Protein AF-A0A506U5S2-F1 (afdb_monomer)

Sequence (334 aa):
MAMRLTEITAGQALLNGEDVTGLSPVAMRPHRRAMQTIFQDSYSALDLMMTLADIIAEPLRIHRIGTRSTQREETLSWFECVGLTRDYANRDPHELSGDQRQRVAVARALILKPKVLVADEPTSAFEVSLKAQIVNLLQDLQAEMGRSIVFISHDLSVVRGRTDWIIMNVIELFSVVPPLLAALLLGTITRGGFTTIVFIAALLGWVQVCLLVRTQVKALREKEFVTAAHALGASSWYILWRHLIPNAISSVIVGFVLAILLAMMLEASLSFLGIGIPPPVPSWGQMINVGMDFMFFYWFMAAFPTATLALAILATTLFGDGLRDALDPTLKGR

Foldseek 3Di:
DQLCPDQDPDDFHADVRHTPNPDDPVRSLVVCLQEFEQDQQLPVVADQVDQLLCLLLVNCVVNVPDDPVVSSVLSQVLCVLLPHHSVSRGPGLVVDDRLSSSSSSVSSRPSSVHQEYEYAANDPPDDLVSLLSVLVSVVVVCVVSVHDYDYDHPDCVNVDDPVVVVVVVVLVVLVVDDLLVQLLVQLVVVQAADVSLVVSLCSNLVSQLVVQLVVQLVVQCPDPVVVVCVVVVHDPVCCCVVGRCLSSVLSSLLSVLVSVLVSLVSQLCCLLVVSYHDPPDDRLNVQLNVLVVCCVPCVVSNVVSVVVNVVVSVVSNVVSVVSSLVSPPVNPPD

Radius of gyration: 30.15 Å; Cα contacts (8 Å, |Δi|>4): 360; chains: 1; bounding box: 77×34×80 Å

Solvent-accessible surface area (backbone atoms only — not comparable to full-atom values): 18671 Å² total; per-residue (Å²): 119,93,80,60,87,56,87,79,91,77,87,84,47,66,60,97,84,41,76,57,73,82,56,50,81,74,71,39,48,68,55,50,50,36,39,32,61,40,60,57,54,45,70,83,73,46,66,74,90,38,34,46,41,53,56,35,31,41,60,38,61,78,70,67,50,76,49,76,68,55,37,50,54,53,38,45,52,37,31,51,73,58,74,37,65,64,81,51,38,81,36,46,62,83,81,44,55,76,67,55,39,38,38,48,44,50,36,32,37,46,69,69,64,33,51,33,40,39,34,43,38,72,44,82,92,52,60,76,72,58,41,42,53,55,50,49,52,53,49,55,52,31,68,75,67,74,50,54,73,47,80,46,59,96,65,72,78,67,73,64,46,74,65,56,54,52,54,47,54,54,48,52,59,60,64,71,52,57,60,69,62,54,43,51,56,52,24,60,76,65,73,28,34,66,71,52,52,52,48,46,37,51,74,60,41,49,52,61,45,52,54,49,49,50,53,46,50,54,61,53,58,73,33,67,71,48,54,51,42,47,76,73,67,54,51,71,67,55,46,38,66,71,52,44,47,70,69,35,44,37,60,47,50,38,45,51,41,54,40,50,48,53,37,54,52,49,48,31,52,33,16,40,71,73,39,23,57,59,81,89,60,90,45,56,15,38,43,28,44,63,12,57,82,37,38,93,84,44,41,61,50,23,47,50,39,51,51,52,50,52,49,51,48,51,52,48,50,53,50,29,53,53,53,27,58,76,58,37,77,83,58,78,79,116

Secondary structure (DSSP, 8-state):
-TT-SS--SSS--EETTEE-TT--TTTTHHHHHHEEEE-S-TTTTS-TTS-HHHHHHHHHHHTT-S-HHHHHHHHHHHHHHTT--GGGGG--GGGS-HHHHHHHHHHHHHTT--SEEEEESTTTTS-HHHHHHHHHHHHHHHHHHT-EEEEE-S-TTTT--HHHHHHHHHHHHHHHS-HHHHHHHHHHHHT--HHHHHHHHHHHHHHHHHHHHHHHHHHHHTSHHHHHHHHTT--HHHHIIIIIHHHHHHHHHHHHHHHHHHHHHHHHHHHHTTSSSPTTS--HHHHHHHHHHTTTT-THHHHHHHHHHHHHHHHHHHHHHHHHHHH-TTTTT-

Nearest PDB structures (foldseek):
  8wdb-assembly1_D  TM=8.833E-01  e=5.214E-09  Mycobacterium tuberculosis H37Rv
  8wda-assembly1_D  TM=9.112E-01  e=8.961E-09  Mycobacterium tuberculosis H37Rv
  7z19-assembly1_I  TM=9.277E-01  e=1.122E-07  Escherichia coli
  7z17-assembly1_J  TM=9.261E-01  e=1.072E-07  Escherichia coli
  7z16-assembly1_J  TM=8.684E-01  e=1.471E-07  Escherichia coli

InterPro domains:
  IPR000515 ABC transporter type 1, transmembrane domain MetI-like [PF00528] (160-332)
  IPR000515 ABC transporter type 1, transmembrane domain MetI-like [PS50928] (126-320)
  IPR000515 ABC transporter type 1, transmembrane domain MetI-like [cd06261] (156-313)
  IPR003439 ABC transporter-like, ATP-binding domain [PF00005] (4-124)
  IPR003439 ABC transporter-like, ATP-binding domain [PS50893] (3-211)
  IPR027417 P-loop containing nucleoside triphosphate hydrolase [G3DSA:3.40.50.300] (1-172)
  IPR027417 P-loop containing nucleoside triphosphate hydrolase [SSF52540] (2-167)
  IPR035906 MetI-like superfamily [SSF161098] (159-314)
  IPR050319 ABC Transporter ATP-Binding [PTHR43776] (3-167)

Mean predicted aligned error: 15.82 Å

Organism: NCBI:txid2590451

Structure (mmCIF, N/CA/C/O backbone):
data_AF-A0A506U5S2-F1
#
_entry.id   AF-A0A506U5S2-F1
#
loop_
_atom_site.group_PDB
_atom_site.id
_atom_site.type_symbol
_atom_site.label_atom_id
_atom_site.label_alt_id
_atom_site.label_comp_id
_atom_site.label_asym_id
_atom_site.label_entity_id
_atom_site.label_seq_id
_atom_site.pdbx_PDB_ins_code
_atom_site.Cartn_x
_atom_site.Cartn_y
_atom_site.Cartn_z
_atom_site.occupancy
_ato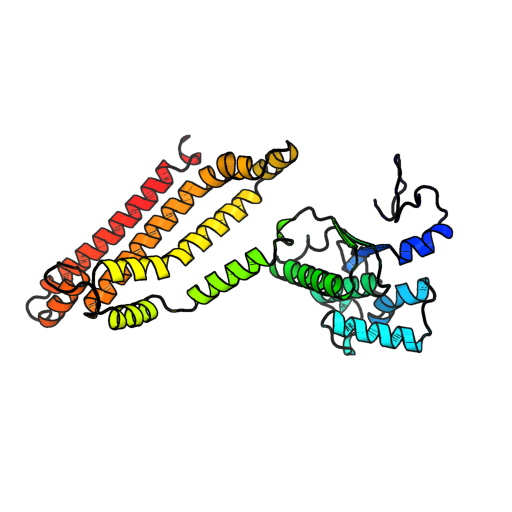m_site.B_iso_or_equiv
_atom_site.auth_seq_id
_atom_site.auth_comp_id
_atom_site.auth_asym_id
_atom_site.auth_atom_id
_atom_site.pdbx_PDB_model_num
ATOM 1 N N . MET A 1 1 ? -26.225 0.541 17.513 1.00 45.91 1 MET A N 1
ATOM 2 C CA . MET A 1 1 ? -27.374 -0.390 17.367 1.00 45.91 1 MET A CA 1
ATOM 3 C C . MET A 1 1 ? -27.216 -1.693 18.171 1.00 45.91 1 MET A C 1
ATOM 5 O O . MET A 1 1 ? -28.138 -2.036 18.894 1.00 45.91 1 MET A O 1
ATOM 9 N N . ALA A 1 2 ? -26.061 -2.382 18.153 1.00 47.91 2 ALA A N 1
ATOM 10 C CA . ALA A 1 2 ? -25.879 -3.666 18.864 1.00 47.91 2 ALA A CA 1
ATOM 11 C C . ALA A 1 2 ? -25.831 -3.593 20.415 1.00 47.91 2 ALA A C 1
ATOM 13 O O . ALA A 1 2 ? -26.237 -4.538 21.080 1.00 47.91 2 ALA A O 1
ATOM 14 N N . MET A 1 3 ? -25.388 -2.476 21.014 1.00 52.88 3 MET A N 1
ATOM 15 C CA . MET A 1 3 ? -25.253 -2.342 22.482 1.00 52.88 3 MET A CA 1
ATOM 16 C C . MET A 1 3 ? -26.440 -1.662 23.200 1.00 52.88 3 MET A C 1
ATOM 18 O O . MET A 1 3 ? -26.320 -1.308 24.373 1.00 52.88 3 MET A O 1
ATOM 22 N N . ARG A 1 4 ? -27.575 -1.434 22.513 1.00 56.31 4 ARG A N 1
ATOM 23 C CA . ARG A 1 4 ? -28.735 -0.663 23.031 1.00 56.31 4 ARG A CA 1
ATOM 24 C C . ARG A 1 4 ? -28.355 0.695 23.647 1.00 56.31 4 ARG A C 1
ATOM 26 O O . ARG A 1 4 ? -28.790 1.052 24.739 1.00 56.31 4 ARG A O 1
ATOM 33 N N . LEU A 1 5 ? -27.525 1.449 22.925 1.00 55.69 5 LEU A N 1
ATOM 34 C CA . LEU A 1 5 ? -27.266 2.873 23.192 1.00 55.69 5 LEU A CA 1
ATOM 35 C C . LEU A 1 5 ? -28.399 3.776 22.663 1.00 55.69 5 LEU A C 1
ATOM 37 O O . LEU A 1 5 ? -28.489 4.935 23.045 1.00 55.69 5 LEU A O 1
ATOM 41 N N . THR A 1 6 ? -29.278 3.223 21.823 1.00 50.84 6 THR A N 1
ATOM 42 C CA . THR A 1 6 ? -30.522 3.819 21.323 1.00 50.84 6 THR A CA 1
ATOM 43 C C . THR A 1 6 ? -31.660 2.807 21.480 1.00 50.84 6 THR A C 1
ATOM 45 O O . THR A 1 6 ? -31.411 1.594 21.495 1.00 50.84 6 THR A O 1
ATOM 48 N N . GLU A 1 7 ? -32.900 3.280 21.633 1.00 54.09 7 GLU A N 1
ATOM 49 C CA . GLU A 1 7 ? -34.070 2.396 21.696 1.00 54.09 7 GLU A CA 1
ATOM 50 C C . GLU A 1 7 ? -34.309 1.709 20.345 1.00 54.09 7 GLU A C 1
ATOM 52 O O . GLU A 1 7 ? -34.159 2.308 19.280 1.00 54.09 7 GLU A O 1
ATOM 57 N N . ILE A 1 8 ? -34.637 0.417 20.394 1.00 58.06 8 ILE A N 1
ATOM 58 C CA . ILE A 1 8 ? -34.888 -0.401 19.207 1.00 58.06 8 ILE A CA 1
ATOM 59 C C . ILE A 1 8 ? -36.356 -0.213 18.821 1.00 58.06 8 ILE A C 1
ATOM 61 O O . ILE A 1 8 ? -37.238 -0.556 19.601 1.00 58.06 8 ILE A O 1
ATOM 65 N N . THR A 1 9 ? -36.622 0.314 17.624 1.00 60.22 9 THR A N 1
ATOM 66 C CA . THR A 1 9 ? -37.993 0.558 17.138 1.00 60.22 9 THR A CA 1
ATOM 67 C C . THR A 1 9 ? -38.720 -0.735 16.739 1.00 60.22 9 THR A C 1
ATOM 69 O O . THR A 1 9 ? -39.928 -0.835 16.923 1.00 60.22 9 THR A O 1
ATOM 72 N N . ALA A 1 10 ? -38.001 -1.735 16.212 1.00 64.00 10 ALA A N 1
ATOM 73 C CA . ALA A 1 10 ? -38.505 -3.078 15.903 1.00 64.00 10 ALA A CA 1
ATOM 74 C C . ALA A 1 10 ? -37.341 -4.082 15.750 1.00 64.00 10 ALA A C 1
ATOM 76 O O . ALA A 1 10 ? -36.234 -3.688 15.382 1.00 64.00 10 ALA A O 1
ATOM 77 N N . GLY A 1 11 ? -37.596 -5.375 15.990 1.00 72.69 11 GLY A N 1
ATOM 78 C CA . GLY A 1 11 ? -36.627 -6.470 15.812 1.00 72.69 11 GLY A CA 1
ATOM 79 C C . GLY A 1 11 ? -36.138 -7.107 17.119 1.00 72.69 11 GLY A C 1
ATOM 80 O O . GLY A 1 11 ? -36.541 -6.701 18.205 1.00 72.69 11 GLY A O 1
ATOM 81 N N . GLN A 1 12 ? -35.270 -8.119 17.000 1.00 75.12 12 GLN A N 1
ATOM 82 C CA . GLN A 1 12 ? -34.679 -8.852 18.125 1.00 75.12 12 GLN A CA 1
ATOM 83 C C . GLN A 1 12 ? -33.147 -8.746 18.097 1.00 75.12 12 GLN A C 1
ATOM 85 O O . GLN A 1 12 ? -32.531 -8.844 17.037 1.00 75.12 12 GLN A O 1
ATOM 90 N N . ALA A 1 13 ? -32.527 -8.556 19.261 1.00 70.69 13 ALA A N 1
ATOM 91 C CA . ALA A 1 13 ? -31.081 -8.517 19.444 1.00 70.69 13 ALA A CA 1
ATOM 92 C C . ALA A 1 13 ? -30.683 -9.665 20.375 1.00 70.69 13 ALA A C 1
ATOM 94 O O . ALA A 1 13 ? -31.042 -9.661 21.550 1.00 70.69 13 ALA A O 1
ATOM 95 N N . LEU A 1 14 ? -29.955 -10.642 19.836 1.00 75.94 14 LEU A N 1
ATOM 96 C CA . LEU A 1 14 ? -29.518 -11.836 20.557 1.00 75.94 14 LEU A CA 1
ATOM 97 C C . LEU A 1 14 ? -28.012 -11.749 20.823 1.00 75.94 14 LEU A C 1
ATOM 99 O O . LEU A 1 14 ? -27.225 -11.641 19.882 1.00 75.94 14 LEU A O 1
ATOM 103 N N . LEU A 1 15 ? -27.594 -11.837 22.085 1.00 71.12 15 LEU A N 1
ATOM 104 C CA . LEU A 1 15 ? -26.185 -11.949 22.469 1.00 71.12 15 LEU A CA 1
ATOM 105 C C . LEU A 1 15 ? -25.936 -13.342 23.050 1.00 71.12 15 LEU A C 1
ATOM 107 O O . LEU A 1 15 ? -26.493 -13.687 24.085 1.00 71.12 15 LEU A O 1
ATOM 111 N N . ASN A 1 16 ? -25.094 -14.149 22.396 1.00 70.25 16 ASN A N 1
ATOM 112 C CA . ASN A 1 16 ? -24.885 -15.566 22.7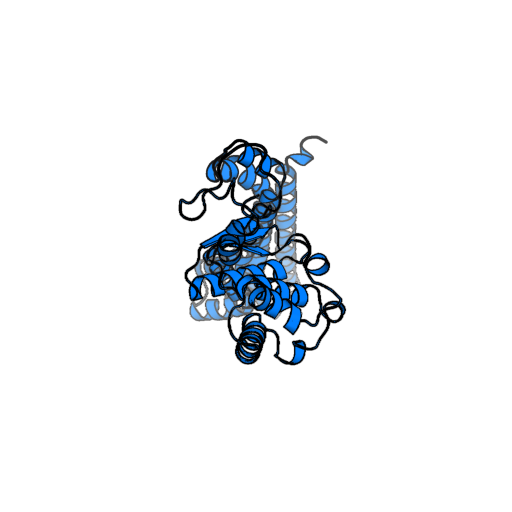45 1.00 70.25 16 ASN A CA 1
ATOM 113 C C . ASN A 1 16 ? -26.198 -16.376 22.845 1.00 70.25 16 ASN A C 1
ATOM 115 O O . ASN A 1 16 ? -26.296 -17.293 23.654 1.00 70.25 16 ASN A O 1
ATOM 119 N N . GLY A 1 17 ? -27.204 -16.026 22.035 1.00 72.44 17 GLY A N 1
ATOM 120 C CA . GLY A 1 17 ? -28.520 -16.675 22.038 1.00 72.44 17 GLY A CA 1
ATOM 121 C C . GLY A 1 17 ? -29.521 -16.119 23.058 1.00 72.44 17 GLY A C 1
ATOM 122 O O . GLY A 1 17 ? -30.656 -16.580 23.074 1.00 72.44 17 GLY A O 1
ATOM 123 N N . GLU A 1 18 ? -29.143 -15.126 23.868 1.00 79.19 18 GLU A N 1
ATOM 124 C CA . GLU A 1 18 ? -30.024 -14.498 24.858 1.00 79.19 18 GLU A CA 1
ATOM 125 C C . GLU A 1 18 ? -30.568 -13.157 24.344 1.00 79.19 18 GLU A C 1
ATOM 127 O O . GLU A 1 18 ? -29.810 -12.328 23.832 1.00 79.19 18 GLU A O 1
ATOM 132 N N . ASP A 1 19 ? -31.881 -12.944 24.455 1.00 81.69 19 ASP A N 1
ATOM 133 C CA . ASP A 1 19 ? -32.541 -11.727 23.978 1.00 81.69 19 ASP A CA 1
ATOM 134 C C . ASP A 1 19 ? -32.292 -10.550 24.922 1.00 81.69 19 ASP A C 1
ATOM 136 O O . ASP A 1 19 ? -32.711 -10.543 26.081 1.00 81.69 19 ASP A O 1
ATOM 140 N N . VAL A 1 20 ? -31.620 -9.522 24.405 1.00 79.06 20 VAL A N 1
ATOM 141 C CA . VAL A 1 20 ? -31.265 -8.323 25.166 1.00 79.06 20 VAL A CA 1
ATOM 142 C C . VAL A 1 20 ? -32.197 -7.132 24.898 1.00 79.06 20 VAL A C 1
ATOM 144 O O . VAL A 1 20 ? -31.996 -6.058 25.480 1.00 79.06 20 VAL A O 1
ATOM 147 N N . THR A 1 21 ? -33.224 -7.278 24.048 1.00 75.69 21 THR A N 1
ATOM 148 C CA . THR A 1 21 ? -34.115 -6.177 23.618 1.00 75.69 21 THR A CA 1
ATOM 149 C C . THR A 1 21 ? -34.921 -5.545 24.744 1.00 75.69 21 THR A C 1
ATOM 151 O O . THR A 1 21 ? -35.055 -4.324 24.774 1.00 75.69 21 THR A O 1
ATOM 154 N N . GLY A 1 22 ? -35.415 -6.348 25.688 1.00 73.69 22 GLY A N 1
ATOM 155 C CA . GLY A 1 22 ? -36.282 -5.903 26.785 1.00 73.69 22 GLY A CA 1
ATOM 156 C C . GLY A 1 22 ? -35.586 -5.741 28.138 1.00 73.69 22 GLY A C 1
ATOM 157 O O . GLY A 1 22 ? -36.236 -5.394 29.121 1.00 73.69 22 GLY A O 1
ATOM 158 N N . LEU A 1 23 ? -34.275 -5.998 28.228 1.00 78.81 23 LEU A N 1
ATOM 159 C CA . LEU A 1 23 ? -33.575 -5.993 29.516 1.00 78.81 23 LEU A CA 1
ATOM 160 C C . LEU A 1 23 ? -33.579 -4.608 30.176 1.00 78.81 23 LEU A C 1
ATOM 162 O O . LEU A 1 23 ? -33.367 -3.587 29.512 1.00 78.81 23 LEU A O 1
ATOM 166 N N . SER A 1 24 ? -33.758 -4.599 31.500 1.00 74.31 24 SER A N 1
ATOM 167 C CA . SER A 1 24 ? -33.617 -3.400 32.329 1.00 74.31 24 SER A CA 1
ATOM 168 C C . SER A 1 24 ? -32.155 -2.922 32.370 1.00 74.31 24 SER A C 1
ATOM 170 O O . SER A 1 24 ? -31.235 -3.721 32.161 1.00 74.31 24 SER A O 1
ATOM 172 N N . PRO A 1 25 ? -31.881 -1.645 32.702 1.00 70.69 25 PRO A N 1
ATOM 173 C CA . PRO A 1 25 ? -30.511 -1.127 32.7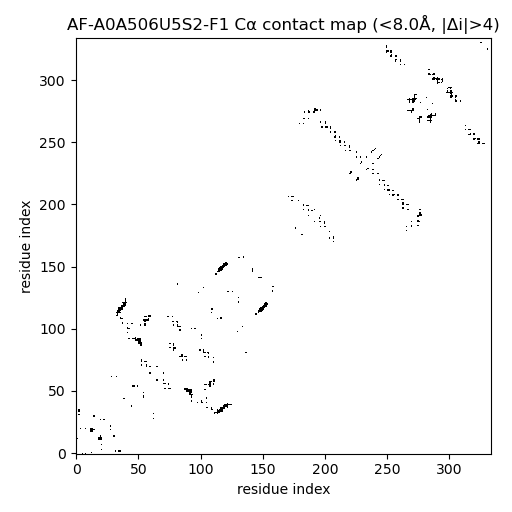89 1.00 70.69 25 PRO A CA 1
ATOM 174 C C . PRO A 1 25 ? -29.599 -1.920 33.737 1.00 70.69 25 PRO A C 1
ATOM 176 O O . PRO A 1 25 ? -28.397 -2.027 33.495 1.00 70.69 25 PRO A O 1
ATOM 179 N N . VAL A 1 26 ? -30.164 -2.499 34.804 1.00 73.25 26 VAL A N 1
ATOM 180 C CA . VAL A 1 26 ? -29.429 -3.341 35.759 1.00 73.25 26 VAL A CA 1
ATOM 181 C C . VAL A 1 26 ? -29.109 -4.700 35.144 1.00 73.25 26 VAL A C 1
ATOM 183 O O . VAL A 1 26 ? -27.955 -5.124 35.199 1.00 73.25 26 VAL A O 1
ATOM 186 N N . ALA A 1 27 ? -30.094 -5.343 34.511 1.00 75.44 27 ALA A N 1
ATOM 187 C CA . ALA A 1 27 ? -29.915 -6.633 33.845 1.00 75.44 27 ALA A CA 1
ATOM 188 C C . ALA A 1 27 ? -28.968 -6.543 32.637 1.00 75.44 27 ALA A C 1
ATOM 190 O O . ALA A 1 27 ? -28.291 -7.505 32.308 1.00 75.44 27 ALA A O 1
ATOM 191 N N . MET A 1 28 ? -28.837 -5.363 32.026 1.00 79.44 28 MET A N 1
ATOM 192 C CA . MET A 1 28 ? -27.928 -5.110 30.908 1.00 79.44 28 MET A CA 1
ATOM 193 C C . MET A 1 28 ? -26.445 -5.001 31.327 1.00 79.44 28 MET A C 1
ATOM 195 O O . MET A 1 28 ? -25.552 -5.131 30.489 1.00 79.44 28 MET A O 1
ATOM 199 N N . ARG A 1 29 ? -26.133 -4.771 32.614 1.00 76.44 29 ARG A N 1
ATOM 200 C CA . ARG A 1 29 ? -24.746 -4.549 33.081 1.00 76.44 29 ARG A CA 1
ATOM 201 C C . ARG A 1 29 ? -23.780 -5.703 32.758 1.00 76.44 29 ARG A C 1
ATOM 203 O O . ARG A 1 29 ? -22.694 -5.405 32.261 1.00 76.44 29 ARG A O 1
ATOM 210 N N . PRO A 1 30 ? -24.109 -6.988 32.989 1.00 80.00 30 PRO A N 1
ATOM 211 C CA . PRO A 1 30 ? -23.235 -8.101 32.609 1.00 80.00 30 PRO A CA 1
ATOM 212 C C . PRO A 1 30 ? -23.002 -8.183 31.095 1.00 80.00 30 PRO A C 1
ATOM 214 O O . PRO A 1 30 ? -21.880 -8.438 30.661 1.00 80.00 30 PRO A O 1
ATOM 217 N N . HIS A 1 31 ? -24.024 -7.889 30.286 1.00 81.88 31 HIS A N 1
ATOM 218 C CA . HIS A 1 31 ? -23.906 -7.878 28.825 1.00 81.88 31 HIS A CA 1
ATOM 219 C C . HIS A 1 31 ? -23.040 -6.715 28.332 1.00 81.88 31 HIS A C 1
ATOM 221 O O . HIS A 1 31 ? -22.204 -6.915 27.458 1.00 81.88 31 HIS A O 1
ATOM 227 N N . ARG A 1 32 ? -23.144 -5.532 28.952 1.00 80.81 32 ARG A N 1
ATOM 228 C CA . ARG A 1 32 ? -22.225 -4.406 28.704 1.00 80.81 32 ARG A CA 1
ATOM 229 C C . ARG A 1 32 ? -20.795 -4.721 29.121 1.00 80.81 32 ARG A C 1
ATOM 231 O O . ARG A 1 32 ? -19.876 -4.261 28.478 1.00 80.81 32 ARG A O 1
ATOM 238 N N . ARG A 1 33 ? -20.554 -5.553 30.134 1.00 82.44 33 ARG A N 1
ATOM 239 C CA . ARG A 1 33 ? -19.181 -6.014 30.407 1.00 82.44 33 ARG A CA 1
ATOM 240 C C . ARG A 1 33 ? -18.637 -6.873 29.259 1.00 82.44 33 ARG A C 1
ATOM 242 O O . ARG A 1 33 ? -17.456 -6.804 28.938 1.00 82.44 33 ARG A O 1
ATOM 249 N N . ALA A 1 34 ? -19.495 -7.697 28.659 1.00 79.31 34 ALA A N 1
ATOM 250 C CA . ALA A 1 34 ? -19.130 -8.583 27.558 1.00 79.31 34 ALA A CA 1
ATOM 251 C C . ALA A 1 34 ? -19.076 -7.883 26.187 1.00 79.31 34 ALA A C 1
ATOM 253 O O . ALA A 1 34 ? -18.476 -8.446 25.269 1.00 79.31 34 ALA A O 1
ATOM 254 N N . MET A 1 35 ? -19.677 -6.694 26.055 1.00 78.44 35 MET A N 1
ATOM 255 C CA . MET A 1 35 ? -19.723 -5.886 24.835 1.00 78.44 35 MET A CA 1
ATOM 256 C C . MET A 1 35 ? -19.164 -4.488 25.084 1.00 78.44 35 MET A C 1
ATOM 258 O O . MET A 1 35 ? -19.718 -3.740 25.882 1.00 78.44 35 MET A O 1
ATOM 262 N N . GLN A 1 36 ? -18.106 -4.108 24.382 1.00 83.19 36 GLN A N 1
ATOM 263 C CA . GLN A 1 36 ? -17.524 -2.768 24.497 1.00 83.19 36 GLN A CA 1
ATOM 264 C C . GLN A 1 36 ? -17.498 -2.075 23.140 1.00 83.19 36 GLN A C 1
ATOM 266 O O . GLN A 1 36 ? -17.504 -2.740 22.103 1.00 83.19 36 GLN A O 1
ATOM 271 N N . THR A 1 37 ? -17.455 -0.743 23.152 1.00 76.50 37 THR A N 1
ATOM 272 C CA . THR A 1 37 ? -17.376 0.069 21.934 1.00 76.50 37 THR A CA 1
ATOM 273 C C . THR A 1 37 ? -16.180 0.996 21.957 1.00 76.50 37 THR A C 1
ATOM 275 O O . THR A 1 37 ? -15.854 1.574 22.990 1.00 76.50 37 THR A O 1
ATOM 278 N N . ILE A 1 38 ? -15.569 1.158 20.784 1.00 76.56 38 ILE A N 1
ATOM 279 C CA . ILE A 1 38 ? -14.645 2.252 20.485 1.00 76.56 38 ILE A CA 1
ATOM 280 C C . ILE A 1 38 ? -15.411 3.241 19.604 1.00 76.56 38 ILE A C 1
ATOM 282 O O . ILE A 1 38 ? -15.938 2.845 18.564 1.00 76.56 38 ILE A O 1
ATOM 286 N N . PHE A 1 39 ? -15.502 4.492 20.055 1.00 68.88 39 PHE A N 1
ATOM 287 C CA . PHE A 1 39 ? -16.224 5.567 19.370 1.00 68.88 39 PHE A CA 1
ATOM 288 C C . PHE A 1 39 ? -15.336 6.292 18.346 1.00 68.88 39 PHE A C 1
ATOM 290 O O . PHE A 1 39 ? -14.115 6.331 18.505 1.00 68.88 39 PHE A O 1
ATOM 297 N N . GLN A 1 40 ? -15.974 6.899 17.338 1.00 62.94 40 GLN A N 1
ATOM 298 C CA . GLN A 1 40 ? -15.333 7.636 16.239 1.00 62.94 40 GLN A CA 1
ATOM 299 C C . GLN A 1 40 ? -14.447 8.789 16.732 1.00 62.94 40 GLN A C 1
ATOM 301 O O . GLN A 1 40 ? -13.290 8.912 16.333 1.00 62.94 40 GLN A O 1
ATOM 306 N N . ASP A 1 41 ? -14.978 9.613 17.638 1.00 64.38 41 ASP A N 1
ATOM 307 C CA . ASP A 1 41 ? -14.256 10.734 18.229 1.00 64.38 41 ASP A CA 1
ATOM 308 C C . ASP A 1 41 ? -13.707 10.357 19.611 1.00 64.38 41 ASP A C 1
ATOM 310 O O . ASP A 1 41 ? -14.408 10.381 20.627 1.00 64.38 41 ASP A O 1
ATOM 314 N N . SER A 1 42 ? -12.417 10.016 19.644 1.00 62.19 42 SER A N 1
ATOM 315 C CA . SER A 1 42 ? -11.710 9.725 20.894 1.00 62.19 42 SER A CA 1
ATOM 316 C C . SER A 1 42 ? -11.605 10.951 21.807 1.00 62.19 42 SER A C 1
ATOM 318 O O . SER A 1 42 ? -11.415 10.776 23.001 1.00 62.19 42 SER A O 1
ATOM 320 N N . TYR A 1 43 ? -11.728 12.181 21.294 1.00 59.09 43 TYR A N 1
ATOM 321 C CA . TYR A 1 43 ? -11.684 13.385 22.124 1.00 59.09 43 TYR A CA 1
ATOM 322 C C . TYR A 1 43 ? -12.971 13.544 22.935 1.00 59.09 43 TYR A C 1
ATOM 324 O O . TYR A 1 43 ? -12.915 13.677 24.153 1.00 59.09 43 TYR A O 1
ATOM 332 N N . SER A 1 44 ? -14.127 13.429 22.279 1.00 60.62 44 SER A N 1
ATOM 333 C CA . SER A 1 44 ? -15.439 13.496 22.939 1.00 60.62 44 SER A CA 1
ATOM 334 C C . SER A 1 44 ? -15.749 12.279 23.822 1.00 60.62 44 SER A C 1
ATOM 336 O O . SER A 1 44 ? -16.600 12.354 24.706 1.00 60.62 44 SER A O 1
ATOM 338 N N . ALA A 1 45 ? -15.091 11.139 23.584 1.00 59.16 45 ALA A N 1
ATOM 339 C CA . ALA A 1 45 ? -15.317 9.906 24.342 1.00 59.16 45 ALA A CA 1
ATOM 340 C C . ALA A 1 45 ? -14.522 9.809 25.658 1.00 59.16 45 ALA A C 1
ATOM 342 O O . ALA A 1 45 ? -14.779 8.894 26.454 1.00 59.16 45 ALA A O 1
ATOM 343 N N . LEU A 1 46 ? -13.548 10.698 25.870 1.00 72.00 46 LEU A N 1
ATOM 344 C CA . LEU A 1 46 ? -12.712 10.758 27.066 1.00 72.00 46 LEU A CA 1
ATOM 345 C C . LEU A 1 46 ? -13.170 11.906 27.971 1.00 72.00 46 LEU A C 1
ATOM 347 O O . LEU A 1 46 ? -13.385 13.020 27.503 1.00 72.00 46 LEU A O 1
ATOM 351 N N . ASP A 1 47 ? -13.295 11.647 29.273 1.00 75.75 47 ASP A N 1
ATOM 352 C CA . ASP A 1 47 ? -13.560 12.709 30.245 1.00 75.75 47 ASP A CA 1
ATOM 353 C C . ASP A 1 47 ? -12.278 13.526 30.465 1.00 75.75 47 ASP A C 1
ATOM 355 O O . ASP A 1 47 ? -11.286 13.020 30.993 1.00 75.75 47 ASP A O 1
ATOM 359 N N . LEU A 1 48 ? -12.294 14.791 30.039 1.00 74.81 48 LEU A N 1
ATOM 360 C CA . LEU A 1 48 ? -11.146 15.700 30.109 1.00 74.81 48 LEU A CA 1
ATOM 361 C C . LEU A 1 48 ? -10.741 16.067 31.544 1.00 74.81 48 LEU A C 1
ATOM 363 O O . LEU A 1 48 ? -9.665 16.630 31.727 1.00 74.81 48 LEU A O 1
ATOM 367 N N . MET A 1 49 ? -11.586 15.773 32.536 1.00 78.94 49 MET A N 1
ATOM 368 C CA . MET A 1 49 ? -11.318 16.030 33.956 1.00 78.94 49 MET A CA 1
ATOM 369 C C . MET A 1 49 ? -10.672 14.833 34.666 1.00 78.94 49 MET A C 1
ATOM 371 O O . MET A 1 49 ? -10.428 14.888 35.872 1.00 78.94 49 MET A O 1
ATOM 375 N N . MET A 1 50 ? -10.427 13.736 33.946 1.00 84.12 50 MET A N 1
ATOM 376 C CA . MET A 1 50 ? -9.843 12.513 34.484 1.00 84.12 50 MET A CA 1
ATOM 377 C C . MET A 1 50 ? -8.433 12.286 33.943 1.00 84.12 50 MET A C 1
ATOM 379 O O . MET A 1 50 ? -8.164 12.493 32.761 1.00 84.12 50 MET A O 1
ATOM 383 N N . THR A 1 51 ? -7.560 11.741 34.793 1.00 89.38 51 THR A N 1
ATOM 384 C CA . THR A 1 51 ? -6.243 11.268 34.348 1.00 89.38 51 THR A CA 1
ATOM 385 C C . THR A 1 51 ? -6.385 10.071 33.406 1.00 89.38 51 THR A C 1
ATOM 387 O O . THR A 1 51 ? -7.356 9.307 33.484 1.00 89.38 51 THR A O 1
ATOM 390 N N . LEU A 1 52 ? -5.386 9.832 32.553 1.00 89.75 52 LEU A N 1
ATOM 391 C CA . LEU A 1 52 ? -5.396 8.679 31.643 1.00 89.75 52 LEU A CA 1
ATOM 392 C C . LEU A 1 52 ? -5.513 7.338 32.387 1.00 89.75 52 LEU A C 1
ATOM 394 O O . LEU A 1 52 ? -6.197 6.426 31.916 1.00 89.75 52 LEU A O 1
ATOM 398 N N . ALA A 1 53 ? -4.890 7.206 33.564 1.00 91.44 53 ALA A N 1
ATOM 399 C CA . ALA A 1 53 ? -5.042 6.012 34.391 1.00 91.44 53 ALA A CA 1
ATOM 400 C C . ALA A 1 53 ? -6.467 5.856 34.933 1.00 91.44 53 ALA A C 1
ATOM 402 O O . ALA A 1 53 ? -6.977 4.738 34.995 1.00 91.44 53 ALA A O 1
ATOM 403 N N . ASP A 1 54 ? -7.123 6.949 35.322 1.00 87.31 54 ASP A N 1
ATOM 404 C CA . ASP A 1 54 ? -8.506 6.890 35.788 1.00 87.31 54 ASP A CA 1
ATOM 405 C C . ASP A 1 54 ? -9.467 6.517 34.660 1.00 87.31 54 ASP A C 1
ATOM 407 O O . ASP A 1 54 ? -10.362 5.703 34.882 1.00 87.31 54 ASP A O 1
ATOM 411 N N . I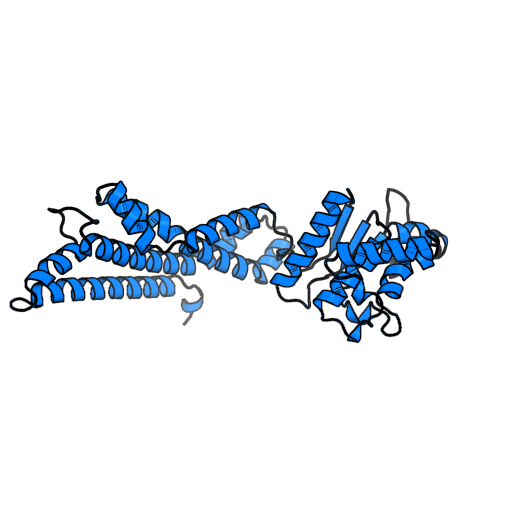LE A 1 55 ? -9.239 7.040 33.456 1.00 87.38 55 ILE A N 1
ATOM 412 C CA . ILE A 1 55 ? -10.001 6.721 32.243 1.00 87.38 55 ILE A CA 1
ATOM 413 C C . ILE A 1 55 ? -9.914 5.230 31.910 1.00 87.38 55 ILE A C 1
ATOM 415 O O . ILE A 1 55 ? -10.934 4.584 31.669 1.00 87.38 55 ILE A O 1
ATOM 419 N N . ILE A 1 56 ? -8.702 4.666 31.891 1.00 90.56 56 ILE A N 1
ATOM 420 C CA . ILE A 1 56 ? -8.504 3.248 31.567 1.00 90.56 56 ILE A CA 1
ATOM 421 C C . ILE A 1 56 ? -9.041 2.356 32.695 1.00 90.56 56 ILE A C 1
ATOM 423 O O . ILE A 1 56 ? -9.627 1.316 32.413 1.00 90.56 56 ILE A O 1
ATOM 427 N N . ALA A 1 57 ? -8.909 2.758 33.964 1.00 90.38 57 ALA A N 1
ATOM 428 C CA . ALA A 1 57 ? -9.407 1.990 35.107 1.00 90.38 57 ALA A CA 1
ATOM 429 C C . ALA A 1 57 ? -10.932 2.086 35.311 1.00 90.38 57 ALA A C 1
ATOM 431 O O . ALA A 1 57 ? -11.515 1.256 36.017 1.00 90.38 57 ALA A O 1
ATOM 432 N N . GLU A 1 58 ? -11.593 3.094 34.740 1.00 89.31 58 GLU A N 1
ATOM 433 C CA . GLU A 1 58 ? -13.021 3.372 34.925 1.00 89.31 58 GLU A CA 1
ATOM 434 C C . GLU A 1 58 ? -13.921 2.145 34.670 1.00 89.31 58 GLU A C 1
ATOM 436 O O . GLU A 1 58 ? -14.739 1.826 35.543 1.00 89.31 58 GLU A O 1
ATOM 441 N N . PRO A 1 59 ? -13.766 1.378 33.572 1.00 86.31 59 PRO A N 1
ATOM 442 C CA . PRO A 1 59 ? -14.601 0.206 33.319 1.00 86.31 59 PRO A CA 1
ATOM 443 C C . PRO A 1 59 ? -14.462 -0.861 34.416 1.00 86.31 59 PRO A C 1
ATOM 445 O O . PRO A 1 59 ? -15.459 -1.459 34.834 1.00 86.31 59 PRO A O 1
ATOM 448 N N . LEU A 1 60 ? -13.251 -1.070 34.952 1.00 87.19 60 LEU A N 1
ATOM 449 C CA . LEU A 1 60 ? -13.019 -1.996 36.069 1.00 87.19 60 LEU A CA 1
ATOM 450 C C . LEU A 1 60 ? -13.747 -1.533 37.338 1.00 87.19 60 LEU A C 1
ATOM 452 O O . LEU A 1 60 ? -14.342 -2.353 38.043 1.00 87.19 60 LEU A O 1
ATOM 456 N N . ARG A 1 61 ? -13.748 -0.220 37.610 1.00 86.50 61 ARG A N 1
ATOM 457 C CA . ARG A 1 61 ? -14.450 0.383 38.756 1.00 86.50 61 ARG A CA 1
ATOM 458 C C . ARG A 1 61 ? -15.966 0.246 38.620 1.00 86.50 61 ARG A C 1
ATOM 460 O O . ARG A 1 61 ? -16.614 -0.213 39.561 1.00 86.50 61 ARG A O 1
ATOM 467 N N . ILE A 1 62 ? -16.521 0.563 37.447 1.00 84.44 62 ILE A N 1
ATOM 468 C CA . ILE A 1 62 ? -17.961 0.454 37.152 1.00 84.44 62 ILE A CA 1
ATOM 469 C C . ILE A 1 62 ? -18.457 -0.982 37.361 1.00 84.44 62 ILE A C 1
ATOM 471 O O . ILE A 1 62 ? -19.518 -1.199 37.951 1.00 84.44 62 ILE A O 1
ATOM 475 N N . HIS A 1 63 ? -17.677 -1.970 36.918 1.00 84.69 63 HIS A N 1
ATOM 476 C CA . HIS A 1 63 ? -18.027 -3.386 37.032 1.00 84.69 63 HIS A CA 1
ATOM 477 C C . HIS A 1 63 ? -17.529 -4.063 38.319 1.00 84.69 63 HIS A C 1
ATOM 479 O O . HIS A 1 63 ? -17.751 -5.263 38.483 1.00 84.69 63 HIS A O 1
ATOM 485 N N . ARG A 1 64 ? -16.911 -3.311 39.244 1.00 85.31 64 ARG A N 1
ATOM 486 C CA . ARG A 1 64 ? -16.379 -3.795 40.533 1.00 85.31 64 ARG A CA 1
ATOM 487 C C . ARG A 1 64 ? -15.426 -4.993 40.385 1.00 85.31 64 ARG A C 1
ATOM 489 O O . ARG A 1 64 ? -15.534 -5.978 41.111 1.00 85.31 64 ARG A O 1
ATOM 496 N N . ILE A 1 65 ? -14.505 -4.915 39.425 1.00 86.56 65 ILE A N 1
ATOM 497 C CA . ILE A 1 65 ? -13.527 -5.970 39.128 1.00 86.56 65 ILE A CA 1
ATOM 498 C C . ILE A 1 65 ? -12.205 -5.649 39.831 1.00 86.56 65 ILE A C 1
ATOM 500 O O . ILE A 1 65 ? -11.615 -4.598 39.589 1.00 86.56 65 ILE A O 1
ATOM 504 N N . GLY A 1 66 ? -11.730 -6.566 40.676 1.00 91.44 66 GLY A N 1
ATOM 505 C CA . GLY A 1 66 ? -10.455 -6.430 41.386 1.00 91.44 66 GLY A CA 1
ATOM 506 C C . GLY A 1 66 ? -10.464 -5.407 42.532 1.00 91.44 66 GLY A C 1
ATOM 507 O O . GLY A 1 66 ? -11.474 -4.776 42.839 1.00 91.44 66 GLY A O 1
ATOM 508 N N . THR A 1 67 ? -9.311 -5.259 43.185 1.00 92.94 67 THR A N 1
ATOM 509 C CA . THR A 1 67 ? -9.047 -4.242 44.215 1.00 92.94 67 THR A CA 1
ATOM 510 C C . THR A 1 67 ? -8.390 -3.006 43.596 1.00 92.94 67 THR A C 1
ATOM 512 O O . THR A 1 67 ? -7.914 -3.051 42.464 1.00 92.94 67 THR A O 1
ATOM 515 N N . ARG A 1 68 ? -8.288 -1.893 44.338 1.00 88.75 68 ARG A N 1
ATOM 516 C CA . ARG A 1 68 ? -7.589 -0.687 43.845 1.00 88.75 68 ARG A CA 1
ATOM 517 C C . ARG A 1 68 ? -6.153 -0.968 43.388 1.00 88.75 68 ARG A C 1
ATOM 519 O O . ARG A 1 68 ? -5.717 -0.400 42.393 1.00 88.75 68 ARG A O 1
ATOM 526 N N . SER A 1 69 ? -5.435 -1.835 44.102 1.00 91.00 69 SER A N 1
ATOM 527 C CA . SER A 1 69 ? -4.058 -2.197 43.753 1.00 91.00 69 SER A CA 1
ATOM 528 C C . SER A 1 69 ? -4.011 -3.006 42.455 1.00 91.00 69 SER A C 1
ATOM 530 O O . SER A 1 69 ? -3.264 -2.645 41.550 1.00 91.00 69 SER A O 1
ATOM 532 N N . THR A 1 70 ? -4.871 -4.021 42.306 1.00 93.19 70 THR A N 1
ATOM 533 C CA . THR A 1 70 ? -4.893 -4.841 41.083 1.00 93.19 70 THR A CA 1
ATOM 534 C C . THR A 1 70 ? -5.386 -4.051 39.873 1.00 93.19 70 THR A C 1
ATOM 536 O O . THR A 1 70 ? -4.858 -4.223 38.784 1.00 93.19 70 THR A O 1
ATOM 539 N N . GLN A 1 71 ? -6.362 -3.154 40.058 1.00 91.62 71 GLN A N 1
ATOM 540 C CA . GLN A 1 71 ? -6.847 -2.267 38.996 1.00 91.62 71 GLN A CA 1
ATOM 541 C C . GLN A 1 71 ? -5.739 -1.350 38.486 1.00 91.62 71 GLN A C 1
ATOM 543 O O . GLN A 1 71 ? -5.640 -1.126 37.281 1.00 91.62 71 GLN A O 1
ATOM 548 N N . ARG A 1 72 ? -4.905 -0.820 39.390 1.00 90.94 72 ARG A N 1
ATOM 549 C CA . ARG A 1 72 ? -3.790 0.040 38.997 1.00 90.94 72 ARG A CA 1
ATOM 550 C C . ARG A 1 72 ? -2.730 -0.739 38.228 1.00 90.94 72 ARG A C 1
ATOM 552 O O . ARG A 1 72 ? -2.299 -0.251 37.192 1.00 90.94 72 ARG A O 1
ATOM 559 N N . GLU A 1 73 ? -2.370 -1.939 38.674 1.00 92.50 73 GLU A N 1
ATOM 560 C CA . GLU A 1 73 ? -1.395 -2.763 37.947 1.00 92.50 73 GLU A CA 1
ATOM 561 C C . GLU A 1 73 ? -1.918 -3.187 36.566 1.00 92.50 73 GLU A C 1
ATOM 563 O O . GLU A 1 73 ? -1.217 -3.032 35.570 1.00 92.50 73 GLU A O 1
ATOM 568 N N . GLU A 1 74 ? -3.179 -3.630 36.472 1.00 91.25 74 GLU A N 1
ATOM 569 C CA . GLU A 1 74 ? -3.790 -3.988 35.184 1.00 91.25 74 GLU A CA 1
ATOM 570 C C . GLU A 1 74 ? -3.840 -2.771 34.248 1.00 91.25 74 GLU A C 1
ATOM 572 O O . GLU A 1 74 ? -3.454 -2.871 33.086 1.00 91.25 74 GLU A O 1
ATOM 577 N N . THR A 1 75 ? -4.195 -1.592 34.762 1.00 92.19 75 THR A N 1
ATOM 578 C CA . THR A 1 75 ? -4.171 -0.337 33.992 1.00 92.19 75 THR A CA 1
ATOM 579 C C . THR A 1 75 ? -2.775 -0.016 33.453 1.00 92.19 75 THR A C 1
ATOM 581 O O . THR A 1 75 ? -2.639 0.321 32.280 1.00 92.19 75 THR A O 1
ATOM 584 N N . LEU A 1 76 ? -1.730 -0.149 34.276 1.00 92.75 76 LEU A N 1
ATOM 585 C CA . LEU A 1 76 ? -0.348 0.108 33.855 1.00 92.75 76 LEU A CA 1
ATOM 586 C C . LEU A 1 76 ? 0.122 -0.877 32.779 1.00 92.75 76 LEU A C 1
ATOM 588 O O . LEU A 1 76 ? 0.773 -0.456 31.826 1.00 92.75 76 LEU A O 1
ATOM 592 N N . SER A 1 77 ? -0.264 -2.151 32.881 1.00 90.88 77 SER A N 1
ATOM 593 C CA . SER A 1 77 ? 0.026 -3.145 31.839 1.00 90.88 77 SER A CA 1
ATOM 594 C C . SER A 1 77 ? -0.647 -2.807 30.503 1.00 90.88 77 SER A C 1
ATOM 596 O O . SER A 1 77 ? -0.070 -3.025 29.439 1.00 90.88 77 SER A O 1
ATOM 598 N N . TRP A 1 78 ? -1.840 -2.201 30.539 1.00 89.19 78 TRP A N 1
ATOM 599 C CA . TRP A 1 78 ? -2.552 -1.792 29.330 1.00 89.19 78 TRP A CA 1
ATOM 600 C C . TRP A 1 78 ? -1.917 -0.594 28.627 1.00 89.19 78 TRP A C 1
ATOM 602 O O . TRP A 1 78 ? -2.012 -0.531 27.405 1.00 89.19 78 TRP A O 1
ATOM 612 N N . PHE A 1 79 ? -1.231 0.306 29.343 1.00 90.25 79 PHE A N 1
ATOM 613 C CA . PHE A 1 79 ? -0.416 1.342 28.695 1.00 90.25 79 PHE A CA 1
ATOM 614 C C . PHE A 1 79 ? 0.679 0.711 27.830 1.00 90.25 79 PHE A C 1
ATOM 616 O O . PHE A 1 79 ? 0.783 1.042 26.651 1.00 90.25 79 PHE A O 1
ATOM 623 N N . GLU A 1 80 ? 1.423 -0.253 28.377 1.00 87.44 80 GLU A N 1
ATOM 624 C CA . GLU A 1 80 ? 2.486 -0.957 27.647 1.00 87.44 80 GLU A CA 1
ATOM 625 C C . GLU A 1 80 ? 1.923 -1.736 26.454 1.00 87.44 80 GLU A C 1
ATOM 627 O O . GLU A 1 80 ? 2.463 -1.665 25.351 1.00 87.44 80 GLU A O 1
ATOM 632 N N . CYS A 1 81 ? 0.785 -2.406 26.654 1.00 81.62 81 CYS A N 1
ATOM 633 C CA . CYS A 1 81 ? 0.080 -3.166 25.625 1.00 81.62 81 CYS A CA 1
ATOM 634 C C . CYS A 1 81 ? -0.314 -2.306 24.412 1.00 81.62 81 CYS A C 1
ATOM 636 O O . CYS A 1 81 ? -0.183 -2.738 23.269 1.00 81.62 81 CYS A O 1
ATOM 638 N N . VAL A 1 82 ? -0.734 -1.056 24.637 1.00 83.62 82 VAL A N 1
ATOM 639 C CA . VAL A 1 82 ? -1.052 -0.115 23.550 1.00 83.62 82 VAL A CA 1
ATOM 640 C C . VAL A 1 82 ? 0.148 0.723 23.098 1.00 83.62 82 VAL A C 1
ATOM 642 O O . VAL A 1 82 ? -0.019 1.666 22.322 1.00 83.62 82 VAL A O 1
ATOM 645 N N . GLY A 1 83 ? 1.364 0.383 23.533 1.00 84.06 83 GLY A N 1
ATOM 646 C CA . GLY A 1 83 ? 2.610 1.030 23.115 1.00 84.06 83 GLY A CA 1
ATOM 647 C C . GLY A 1 83 ? 2.851 2.411 23.730 1.00 84.06 83 GLY A C 1
ATOM 648 O O . GLY A 1 83 ? 3.521 3.239 23.117 1.00 84.06 83 GLY A O 1
ATOM 649 N N . LEU A 1 84 ? 2.291 2.680 24.910 1.00 87.62 84 LEU A N 1
ATOM 650 C CA . LEU A 1 84 ? 2.532 3.883 25.708 1.00 87.62 84 LEU A CA 1
ATOM 651 C C . LEU A 1 84 ? 3.361 3.531 26.953 1.00 87.62 84 LEU A C 1
ATOM 653 O O . LEU A 1 84 ? 3.216 2.458 27.534 1.00 87.62 84 LEU A O 1
ATOM 657 N N . THR A 1 85 ? 4.234 4.439 27.396 1.00 90.19 85 THR A N 1
ATOM 658 C CA . THR A 1 85 ? 4.997 4.229 28.636 1.00 90.19 85 THR A CA 1
ATOM 659 C C . THR A 1 85 ? 4.119 4.463 29.867 1.00 90.19 85 THR A C 1
ATOM 661 O O . THR A 1 85 ? 3.166 5.245 29.832 1.00 90.19 85 THR A O 1
ATOM 664 N N . ARG A 1 86 ? 4.461 3.823 30.995 1.00 90.81 86 ARG A N 1
ATOM 665 C CA . ARG A 1 86 ? 3.738 3.977 32.274 1.00 90.81 86 ARG A CA 1
ATOM 666 C C . ARG A 1 86 ? 3.673 5.430 32.768 1.00 90.81 86 ARG A C 1
ATOM 668 O O . ARG A 1 86 ? 2.739 5.782 33.483 1.00 90.81 86 ARG A O 1
ATOM 675 N N . ASP A 1 87 ? 4.608 6.282 32.349 1.00 90.44 87 ASP A N 1
ATOM 676 C CA . ASP A 1 87 ? 4.670 7.704 32.724 1.00 90.44 87 ASP A CA 1
ATOM 677 C C . ASP A 1 87 ? 3.467 8.520 32.228 1.00 90.44 87 ASP A C 1
ATOM 679 O O . ASP A 1 87 ? 3.168 9.584 32.770 1.00 90.44 87 ASP A O 1
ATOM 683 N N . TYR A 1 88 ? 2.738 8.017 31.228 1.00 90.62 88 TYR A N 1
ATOM 684 C CA . TYR A 1 88 ? 1.503 8.640 30.754 1.00 90.62 88 TYR A CA 1
ATOM 685 C C . TYR A 1 88 ? 0.350 8.512 31.758 1.00 90.62 88 TYR A C 1
ATOM 687 O O . TYR A 1 88 ? -0.609 9.268 31.673 1.00 90.62 88 TYR A O 1
ATOM 695 N N . ALA A 1 89 ? 0.433 7.610 32.739 1.00 90.19 89 ALA A N 1
ATOM 696 C CA . ALA A 1 89 ? -0.660 7.308 33.662 1.00 90.19 89 ALA A CA 1
ATOM 697 C C . ALA A 1 89 ? -1.266 8.541 34.358 1.00 90.19 89 ALA A C 1
ATOM 699 O O . ALA A 1 89 ? -2.477 8.587 34.561 1.00 90.19 89 ALA A O 1
ATOM 700 N N . ASN A 1 90 ? -0.440 9.528 34.715 1.00 91.38 90 ASN A N 1
ATOM 701 C CA . ASN A 1 90 ? -0.874 10.715 35.458 1.00 91.38 90 ASN A CA 1
ATOM 702 C C . ASN A 1 90 ? -1.103 11.949 34.566 1.00 91.38 90 ASN A C 1
ATOM 704 O O . ASN A 1 90 ? -1.287 13.035 35.103 1.00 91.38 90 ASN A O 1
ATOM 708 N N . ARG A 1 91 ? -1.037 11.799 33.238 1.00 90.62 91 ARG A N 1
ATOM 709 C CA . ARG A 1 91 ? -1.309 12.881 32.284 1.00 90.62 91 ARG A CA 1
ATOM 710 C C . ARG A 1 91 ? -2.804 13.066 32.064 1.00 90.62 91 ARG A C 1
ATOM 712 O O . ARG A 1 91 ? -3.594 12.167 32.373 1.00 90.62 91 ARG A O 1
ATOM 719 N N . ASP A 1 92 ? -3.158 14.188 31.458 1.00 87.44 92 ASP A N 1
ATOM 720 C CA . ASP A 1 92 ? -4.521 14.514 31.055 1.00 87.44 92 ASP A CA 1
ATOM 721 C C . ASP A 1 92 ? -4.739 14.308 29.539 1.00 87.44 92 ASP A C 1
ATOM 723 O O . ASP A 1 92 ? -3.802 14.414 28.739 1.00 87.44 92 ASP A O 1
ATOM 727 N N . PRO A 1 93 ? -5.981 14.062 29.074 1.00 83.38 93 PRO A N 1
ATOM 728 C CA . PRO A 1 93 ? -6.271 13.809 27.655 1.00 83.38 93 PRO A CA 1
ATOM 729 C C . PRO A 1 93 ? -5.898 14.946 26.694 1.00 83.38 93 PRO A C 1
ATOM 731 O O . PRO A 1 93 ? -5.736 14.718 25.491 1.00 83.38 93 PRO A O 1
ATOM 734 N N . HIS A 1 94 ? -5.793 16.182 27.188 1.00 82.81 94 HIS A N 1
ATOM 735 C CA . HIS A 1 94 ? -5.423 17.340 26.374 1.00 82.81 94 HIS A CA 1
ATOM 736 C C . HIS A 1 94 ? -3.915 17.405 26.080 1.00 82.81 94 HIS A C 1
ATOM 738 O O . HIS A 1 94 ? -3.521 18.056 25.116 1.00 82.81 94 HIS A O 1
ATOM 744 N N . GLU A 1 95 ? -3.090 16.689 26.848 1.00 84.94 95 GLU A N 1
ATOM 745 C CA . GLU A 1 95 ? -1.634 16.602 26.667 1.00 84.94 95 GLU A CA 1
ATOM 746 C C . GLU A 1 95 ? -1.221 15.544 25.626 1.00 84.94 95 GLU A C 1
ATOM 748 O O . GLU A 1 95 ? -0.038 15.390 25.318 1.00 84.94 95 GLU A O 1
ATOM 753 N N . LEU A 1 96 ? -2.187 14.786 25.101 1.00 83.50 96 LEU A N 1
ATOM 754 C CA . LEU A 1 96 ? -1.975 13.704 24.148 1.00 83.50 96 LEU A CA 1
ATOM 755 C C . LEU A 1 96 ? -2.168 14.154 22.697 1.00 83.50 96 LEU A C 1
ATOM 757 O O . LEU A 1 96 ? -3.095 14.902 22.366 1.00 83.50 96 LEU A O 1
ATOM 761 N N . SER A 1 97 ? -1.370 13.580 21.797 1.00 83.56 97 SER A N 1
ATOM 762 C CA . SER A 1 97 ? -1.659 13.620 20.363 1.00 83.56 97 SER A CA 1
ATOM 763 C C . S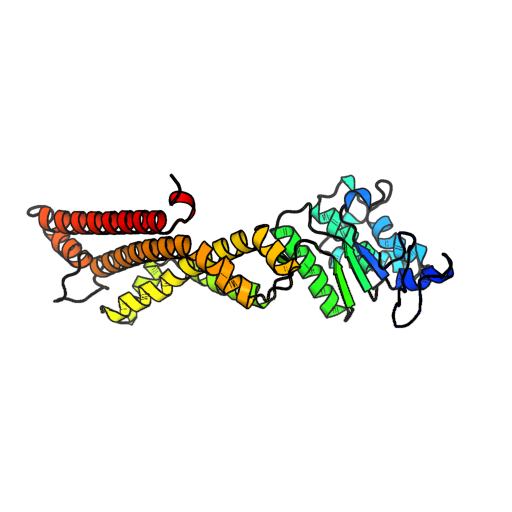ER A 1 97 ? -2.926 12.816 20.020 1.00 83.56 97 SER A C 1
ATOM 765 O O . SER A 1 97 ? -3.451 12.035 20.821 1.00 83.56 97 SER A O 1
ATOM 767 N N . GLY A 1 98 ? -3.457 13.010 18.808 1.00 76.69 98 GLY A N 1
ATOM 768 C CA . GLY A 1 98 ? -4.657 12.304 18.343 1.00 76.69 98 GLY A CA 1
ATOM 769 C C . GLY A 1 98 ? -4.525 10.775 18.389 1.00 76.69 98 GLY A C 1
ATOM 770 O O . GLY A 1 98 ? -5.429 10.100 18.878 1.00 76.69 98 GLY A O 1
ATOM 771 N N . ASP A 1 99 ? -3.379 10.238 17.965 1.00 74.50 99 ASP A N 1
ATOM 772 C CA . ASP A 1 99 ? -3.085 8.800 17.979 1.00 74.50 99 ASP A CA 1
ATOM 773 C C . ASP A 1 99 ? -2.962 8.233 19.400 1.00 74.50 99 ASP A C 1
ATOM 775 O O . ASP A 1 99 ? -3.477 7.150 19.691 1.00 74.50 99 ASP A O 1
ATOM 779 N N . GLN A 1 100 ? -2.327 8.975 20.310 1.00 85.06 100 GLN A N 1
ATOM 780 C CA . GLN A 1 100 ? -2.157 8.547 21.694 1.00 85.06 100 GLN A CA 1
ATOM 781 C C . GLN A 1 100 ? -3.504 8.483 22.418 1.00 85.06 100 GLN A C 1
ATOM 783 O O . GLN A 1 100 ? -3.774 7.511 23.125 1.00 85.06 100 GLN A O 1
ATOM 788 N N . ARG A 1 101 ? -4.393 9.463 22.193 1.00 83.62 101 ARG A N 1
ATOM 789 C CA . ARG A 1 101 ? -5.770 9.428 22.723 1.00 83.62 101 ARG A CA 1
ATOM 790 C C . ARG A 1 101 ? -6.524 8.197 22.262 1.00 83.62 101 ARG A C 1
ATOM 792 O O . ARG A 1 101 ? -7.246 7.579 23.041 1.00 83.62 101 ARG A O 1
ATOM 799 N N . GLN A 1 102 ? -6.330 7.815 21.009 1.00 78.75 102 GLN A N 1
ATOM 800 C CA . GLN A 1 102 ? -6.997 6.650 20.472 1.00 78.75 102 GLN A CA 1
ATOM 801 C C . GLN A 1 102 ? -6.457 5.340 21.051 1.00 78.75 102 GLN A C 1
ATOM 803 O O . GLN A 1 102 ? -7.243 4.454 21.380 1.00 78.75 102 GLN A O 1
ATOM 808 N N . ARG A 1 103 ? -5.139 5.227 21.255 1.00 85.81 103 ARG A N 1
ATOM 809 C CA . ARG A 1 103 ? -4.532 4.097 21.983 1.00 85.81 103 ARG A CA 1
ATOM 810 C C . ARG A 1 103 ? -5.119 3.964 23.392 1.00 85.81 103 ARG A C 1
ATOM 812 O O . ARG A 1 103 ? -5.464 2.860 23.806 1.00 85.81 103 ARG A O 1
ATOM 819 N N . VAL A 1 104 ? -5.330 5.082 24.089 1.00 87.81 104 VAL A N 1
ATOM 820 C CA . VAL A 1 104 ? -6.017 5.110 25.393 1.00 87.81 104 VAL A CA 1
ATOM 821 C C . VAL A 1 104 ? -7.479 4.662 25.279 1.00 87.81 104 VAL A C 1
ATOM 823 O O . VAL A 1 104 ? -7.938 3.863 26.095 1.00 87.81 104 VAL A O 1
ATOM 826 N N . ALA A 1 105 ? -8.213 5.110 24.256 1.00 84.31 105 ALA A N 1
ATOM 827 C CA . ALA A 1 105 ? -9.591 4.674 24.018 1.00 84.31 105 ALA A CA 1
ATOM 828 C C . ALA A 1 105 ? -9.686 3.159 23.736 1.00 84.31 105 ALA A C 1
ATOM 830 O O . ALA A 1 105 ? -10.585 2.491 24.251 1.00 84.31 105 ALA A O 1
ATOM 831 N N . VAL A 1 106 ? -8.730 2.601 22.982 1.00 83.94 106 VAL A N 1
ATOM 832 C CA . VAL A 1 106 ? -8.601 1.153 22.741 1.00 83.94 106 VAL A CA 1
ATOM 833 C C . VAL A 1 106 ? -8.319 0.409 24.049 1.00 83.94 106 VAL A C 1
ATOM 835 O O . VAL A 1 106 ? -9.027 -0.550 24.356 1.00 83.94 106 VAL A O 1
ATOM 838 N N . ALA A 1 107 ? -7.351 0.871 24.851 1.00 88.62 107 ALA A N 1
ATOM 839 C CA . ALA A 1 107 ? -7.037 0.282 26.157 1.00 88.62 107 ALA A CA 1
ATOM 840 C C . ALA A 1 107 ? -8.265 0.258 27.081 1.00 88.62 107 ALA A C 1
ATOM 842 O O . ALA A 1 107 ? -8.602 -0.783 27.644 1.00 88.62 107 ALA A O 1
ATOM 843 N N . ARG A 1 108 ? -8.990 1.380 27.181 1.00 88.56 108 ARG A N 1
ATOM 844 C CA . ARG A 1 108 ? -10.229 1.492 27.965 1.00 88.56 108 ARG A CA 1
ATOM 845 C C . ARG A 1 108 ? -11.296 0.498 27.503 1.00 88.56 108 ARG A C 1
ATOM 847 O O . ARG A 1 108 ? -11.946 -0.124 28.336 1.00 88.56 108 ARG A O 1
ATOM 854 N N . ALA A 1 109 ? -11.489 0.326 26.198 1.00 84.69 109 ALA A N 1
ATOM 855 C CA . ALA A 1 109 ? -12.484 -0.615 25.683 1.00 84.69 109 ALA A CA 1
ATOM 856 C C . ALA A 1 109 ? -12.076 -2.085 25.906 1.00 84.69 109 ALA A C 1
ATOM 858 O O . ALA A 1 109 ? -12.933 -2.947 26.110 1.00 84.69 109 ALA A O 1
ATOM 859 N N . LEU A 1 110 ? -10.776 -2.387 25.880 1.00 85.31 110 LEU A N 1
ATOM 860 C CA . LEU A 1 110 ? -10.263 -3.755 25.951 1.00 85.31 110 LEU A CA 1
ATOM 861 C C . LEU A 1 110 ? -9.904 -4.236 27.358 1.00 85.31 110 LEU A C 1
ATOM 863 O O . LEU A 1 110 ? -9.839 -5.448 27.563 1.00 85.31 110 LEU A O 1
ATOM 867 N N . ILE A 1 111 ? -9.759 -3.345 28.344 1.00 88.06 111 ILE A N 1
ATOM 868 C CA . ILE A 1 111 ? -9.385 -3.723 29.718 1.00 88.06 111 ILE A CA 1
ATOM 869 C C . ILE A 1 111 ? -10.346 -4.733 30.359 1.00 88.06 111 ILE A C 1
ATOM 871 O O . ILE A 1 111 ? -9.937 -5.579 31.150 1.00 88.06 111 ILE A O 1
ATOM 875 N N . LEU A 1 112 ? -11.626 -4.705 29.972 1.00 85.94 112 LEU A N 1
ATOM 876 C CA . LEU A 1 112 ? -12.636 -5.664 30.432 1.00 85.94 112 LEU A CA 1
ATOM 877 C C . LEU A 1 112 ? -12.553 -7.035 29.754 1.00 85.94 112 LEU A C 1
ATOM 879 O O . LEU A 1 112 ? -13.294 -7.942 30.143 1.00 85.94 112 LEU A O 1
ATOM 883 N N . LYS A 1 113 ? -11.678 -7.181 28.755 1.00 83.69 113 LYS A N 1
ATOM 884 C CA . LYS A 1 113 ? -11.514 -8.369 27.911 1.00 83.69 113 LYS A CA 1
ATOM 885 C C . LYS A 1 113 ? -12.866 -8.800 27.318 1.00 83.69 113 LYS A C 1
ATOM 887 O O . LYS A 1 113 ? -13.323 -9.922 27.568 1.00 83.69 113 LYS A O 1
ATOM 892 N N . PRO A 1 114 ? -13.556 -7.893 26.593 1.00 79.44 114 PRO A N 1
ATOM 893 C CA . PRO A 1 114 ? -14.906 -8.136 26.102 1.00 79.44 114 PRO A CA 1
ATOM 894 C C . PRO A 1 114 ? -14.935 -9.305 25.113 1.00 79.44 114 PRO A C 1
ATOM 896 O O . PRO A 1 114 ? -13.975 -9.570 24.390 1.00 79.44 114 PRO A O 1
ATOM 899 N N . LYS A 1 115 ? -16.071 -10.006 25.057 1.00 75.81 115 LYS A N 1
ATOM 900 C CA . LYS A 1 115 ? -16.298 -11.052 24.050 1.00 75.81 115 LYS A CA 1
ATOM 901 C C . LYS A 1 115 ? -16.601 -10.453 22.682 1.00 75.81 115 LYS A C 1
ATOM 903 O O . LYS A 1 115 ? -16.268 -11.075 21.681 1.00 75.81 115 LYS A O 1
ATOM 908 N N . VAL A 1 116 ? -17.244 -9.286 22.665 1.00 75.38 116 VAL A N 1
ATOM 909 C CA . VAL A 1 116 ? -17.604 -8.542 21.459 1.00 75.38 116 VAL A CA 1
ATOM 910 C C . VAL A 1 116 ? -17.084 -7.119 21.595 1.00 75.38 116 VAL A C 1
ATOM 912 O O . VAL A 1 116 ? -17.455 -6.399 22.520 1.00 75.38 116 VAL A O 1
ATOM 915 N N . LEU A 1 117 ? -16.235 -6.708 20.663 1.00 77.81 117 LEU A N 1
ATOM 916 C CA . LEU A 1 117 ? -15.826 -5.317 20.515 1.00 77.81 117 LEU A CA 1
ATOM 917 C C . LEU A 1 117 ? -16.501 -4.745 19.271 1.00 77.81 117 LEU A C 1
ATOM 919 O O . LEU A 1 117 ? -16.346 -5.310 18.189 1.00 77.81 117 LEU A O 1
ATOM 923 N N . VAL A 1 118 ? -17.243 -3.652 19.435 1.00 73.75 118 VAL A N 1
ATOM 924 C CA . VAL A 1 118 ? -17.873 -2.906 18.343 1.00 73.75 118 VAL A CA 1
ATOM 925 C C . VAL A 1 118 ? -17.068 -1.639 18.109 1.00 73.75 118 VAL A C 1
ATOM 927 O O . VAL A 1 118 ? -17.171 -0.680 18.872 1.00 73.75 118 VAL A O 1
ATOM 930 N N . ALA A 1 119 ? -16.251 -1.635 17.066 1.00 71.19 119 ALA A N 1
ATOM 931 C CA . ALA A 1 119 ? -15.551 -0.429 16.654 1.00 71.19 119 ALA A CA 1
ATOM 932 C C . ALA A 1 119 ? -16.430 0.316 15.646 1.00 71.19 119 ALA A C 1
ATOM 934 O O . ALA A 1 119 ? -16.663 -0.205 14.555 1.00 71.19 119 ALA A O 1
ATOM 935 N N . ASP A 1 120 ? -16.946 1.479 16.042 1.00 65.56 120 ASP A N 1
ATOM 936 C CA . ASP A 1 120 ? -17.748 2.351 15.185 1.00 65.56 120 ASP A CA 1
ATOM 937 C C . ASP A 1 120 ? -16.810 3.369 14.540 1.00 65.56 120 ASP A C 1
ATOM 939 O O . ASP A 1 120 ? -16.284 4.240 15.229 1.00 65.56 120 ASP A O 1
ATOM 943 N N . GLU A 1 121 ? -16.518 3.166 13.252 1.00 59.94 121 GLU A N 1
ATOM 944 C CA . GLU A 1 121 ? -15.717 4.050 12.397 1.00 59.94 121 GLU A CA 1
ATOM 945 C C . GLU A 1 121 ? -14.463 4.644 13.085 1.00 59.94 121 GLU A C 1
ATOM 947 O O . GLU A 1 121 ? -14.222 5.850 13.032 1.00 59.94 121 GLU A O 1
ATOM 952 N N . PRO A 1 122 ? -13.587 3.820 13.698 1.00 50.88 122 PRO A N 1
ATOM 953 C CA . PRO A 1 122 ? -12.447 4.310 14.481 1.00 50.88 122 PRO A CA 1
ATOM 954 C C . PRO A 1 122 ? -11.385 5.029 13.628 1.00 50.88 122 PRO A C 1
ATOM 956 O O . PRO A 1 122 ? -10.287 5.297 14.088 1.00 50.88 122 PRO A O 1
ATOM 959 N N . THR A 1 123 ? -11.627 5.270 12.343 1.00 51.19 123 THR A N 1
ATOM 960 C CA . THR A 1 123 ? -10.591 5.657 11.387 1.00 51.19 123 THR A CA 1
ATOM 961 C C . THR A 1 123 ? -10.979 6.823 10.484 1.00 51.19 123 THR A C 1
ATOM 963 O O . THR A 1 123 ? -10.177 7.187 9.632 1.00 51.19 123 THR A O 1
ATOM 966 N N . SER A 1 124 ? -12.159 7.437 10.616 1.00 48.44 124 SER A N 1
ATOM 967 C CA . SER A 1 124 ? -12.607 8.483 9.678 1.00 48.44 124 SER A CA 1
ATOM 968 C C . SER A 1 124 ? -11.797 9.789 9.767 1.00 48.44 124 SER A C 1
ATOM 970 O O . SER A 1 124 ? -11.634 10.456 8.749 1.00 48.44 124 SER A O 1
ATOM 972 N N . ALA A 1 125 ? -11.186 10.095 10.919 1.00 47.53 125 ALA A N 1
ATOM 973 C CA . ALA A 1 125 ? -10.437 11.340 11.148 1.00 47.53 125 ALA A CA 1
ATOM 974 C C . ALA A 1 125 ? -8.902 11.248 10.981 1.00 47.53 125 ALA A C 1
ATOM 976 O O . ALA A 1 125 ? -8.207 12.241 11.188 1.00 47.53 125 ALA A O 1
ATOM 977 N N . PHE A 1 126 ? -8.350 10.079 10.636 1.00 50.59 126 PHE A N 1
ATOM 978 C CA . PHE A 1 126 ? -6.904 9.829 10.727 1.00 50.59 126 PHE A CA 1
ATOM 979 C C . PHE A 1 126 ? -6.235 9.536 9.380 1.00 50.59 126 PHE A C 1
ATOM 981 O O . PHE A 1 126 ? -6.837 8.938 8.486 1.00 50.59 126 PHE A O 1
ATOM 988 N N . GLU A 1 127 ? -4.960 9.920 9.245 1.00 53.16 127 GLU A N 1
ATOM 989 C CA . GLU A 1 127 ? -4.118 9.558 8.100 1.00 53.16 127 GLU A CA 1
ATOM 990 C C . GLU A 1 127 ? -4.086 8.035 7.880 1.00 53.16 127 GLU A C 1
ATOM 992 O O . GLU A 1 127 ? -4.095 7.241 8.823 1.00 53.16 127 GLU A O 1
ATOM 997 N N . VAL A 1 128 ? -4.025 7.614 6.613 1.00 53.38 128 VAL A N 1
ATOM 998 C CA . VAL A 1 128 ? -4.135 6.209 6.167 1.00 53.38 128 VAL A CA 1
ATOM 999 C C . VAL A 1 128 ? -3.141 5.265 6.869 1.00 53.38 128 VAL A C 1
ATOM 1001 O O . VAL A 1 128 ? -3.468 4.104 7.115 1.00 53.38 128 VAL A O 1
ATOM 1004 N N . SER A 1 129 ? -1.952 5.753 7.230 1.00 51.38 129 SER A N 1
ATOM 1005 C CA . SER A 1 129 ? -0.915 5.010 7.961 1.00 51.38 129 SER A CA 1
ATOM 1006 C C . SER A 1 129 ? -1.309 4.703 9.412 1.00 51.38 129 SER A C 1
ATOM 1008 O O . SER A 1 129 ? -1.076 3.595 9.897 1.00 51.38 129 SER A O 1
ATOM 1010 N N . LEU A 1 130 ? -1.961 5.645 10.095 1.00 55.16 130 LEU A N 1
ATOM 1011 C CA . LEU A 1 130 ? -2.396 5.499 11.482 1.00 55.16 130 LEU A CA 1
ATOM 1012 C C . LEU A 1 130 ? -3.583 4.532 11.607 1.00 55.16 130 LEU A C 1
ATOM 1014 O O . LEU A 1 130 ? -3.630 3.722 12.534 1.00 55.16 130 LEU A O 1
ATOM 1018 N N . LYS A 1 131 ? -4.483 4.528 10.612 1.00 57.16 131 LYS A N 1
ATOM 1019 C CA . LYS A 1 131 ? -5.584 3.551 10.516 1.00 57.16 131 LYS A CA 1
ATOM 1020 C C . LYS A 1 131 ? -5.065 2.107 10.535 1.00 57.16 131 LYS A C 1
ATOM 1022 O O . LYS A 1 131 ? -5.609 1.260 11.243 1.00 57.16 131 LYS A O 1
ATOM 1027 N N . ALA A 1 132 ? -4.000 1.836 9.777 1.00 60.44 132 ALA A N 1
ATOM 1028 C CA . ALA A 1 132 ? -3.401 0.506 9.677 1.00 60.44 132 ALA A CA 1
ATOM 1029 C C . ALA A 1 132 ? -2.755 0.052 10.998 1.00 60.44 132 ALA A C 1
ATOM 1031 O O . ALA A 1 132 ? -2.889 -1.111 11.368 1.00 60.44 132 ALA A O 1
ATOM 1032 N N . GLN A 1 133 ? -2.115 0.962 11.744 1.00 61.97 133 GLN A N 1
ATOM 1033 C CA . GLN A 1 133 ? -1.520 0.634 13.047 1.00 61.97 133 GLN A CA 1
ATOM 1034 C C . GLN A 1 133 ? -2.567 0.177 14.068 1.00 61.97 133 GLN A C 1
ATOM 1036 O O . GLN A 1 133 ? -2.345 -0.801 14.777 1.00 61.97 133 GLN A O 1
ATOM 1041 N N . ILE A 1 134 ? -3.719 0.851 14.125 1.00 66.62 134 ILE A N 1
ATOM 1042 C CA . ILE A 1 134 ? -4.796 0.507 15.065 1.00 66.62 134 ILE A CA 1
ATOM 1043 C C . ILE A 1 134 ? -5.458 -0.813 14.676 1.00 66.62 134 ILE A C 1
ATOM 1045 O O . ILE A 1 134 ? -5.750 -1.632 15.543 1.00 66.62 134 ILE A O 1
ATOM 1049 N N . VAL A 1 135 ? -5.670 -1.053 13.379 1.00 68.88 135 VAL A N 1
ATOM 1050 C CA . VAL A 1 135 ? -6.209 -2.337 12.915 1.00 68.88 135 VAL A CA 1
ATOM 1051 C C . VAL A 1 135 ? -5.250 -3.485 13.230 1.00 68.88 135 VAL A C 1
ATOM 1053 O O . VAL A 1 135 ? -5.711 -4.507 13.730 1.00 68.88 135 VAL A O 1
ATOM 1056 N N . ASN A 1 136 ? -3.942 -3.309 13.025 1.00 70.25 136 ASN A N 1
ATOM 1057 C CA . ASN A 1 136 ? -2.944 -4.316 13.398 1.00 70.25 136 ASN A CA 1
ATOM 1058 C C . ASN A 1 136 ? -2.940 -4.569 14.911 1.00 70.25 136 ASN A C 1
ATOM 1060 O O . ASN A 1 136 ? -3.028 -5.718 15.323 1.00 70.25 136 ASN A O 1
ATOM 1064 N N . LEU A 1 137 ? -2.964 -3.511 15.733 1.00 70.25 137 LEU A N 1
ATOM 1065 C CA . LEU A 1 137 ? -3.068 -3.635 17.190 1.00 70.25 137 LEU A CA 1
ATOM 1066 C C . LEU A 1 137 ? -4.310 -4.442 17.599 1.00 70.25 137 LEU A C 1
ATOM 1068 O O . LEU A 1 137 ? -4.226 -5.348 18.420 1.00 70.25 137 LEU A O 1
ATOM 1072 N N . LEU A 1 138 ? -5.471 -4.150 17.007 1.00 70.94 138 LEU A N 1
ATOM 1073 C CA . LEU A 1 138 ? -6.704 -4.883 17.297 1.00 70.94 138 LEU A CA 1
ATOM 1074 C C . LEU A 1 138 ? -6.646 -6.343 16.821 1.00 70.94 138 LEU A C 1
ATOM 1076 O O . LEU A 1 138 ? -7.220 -7.204 17.483 1.00 70.94 138 LEU A O 1
ATOM 1080 N N . GLN A 1 139 ? -5.962 -6.635 15.710 1.00 70.38 139 GLN A N 1
ATOM 1081 C CA . GLN A 1 139 ? -5.753 -7.999 15.209 1.00 70.38 139 GLN A CA 1
ATOM 1082 C C . GLN A 1 139 ? -4.793 -8.803 16.090 1.00 70.38 139 GLN A C 1
ATOM 1084 O O . GLN A 1 139 ? -5.089 -9.956 16.399 1.00 70.38 139 GLN A O 1
ATOM 1089 N N . ASP A 1 140 ? -3.690 -8.203 16.531 1.00 70.38 140 ASP A N 1
ATOM 1090 C CA . ASP A 1 140 ? -2.730 -8.840 17.435 1.00 70.38 140 ASP A CA 1
ATOM 1091 C C . ASP A 1 140 ? -3.412 -9.185 18.768 1.00 70.38 140 ASP A C 1
ATOM 1093 O O . ASP A 1 140 ? -3.360 -10.327 19.231 1.00 70.38 140 ASP A O 1
ATOM 1097 N N . LEU A 1 141 ? -4.189 -8.241 19.310 1.00 69.19 141 LEU A N 1
ATOM 1098 C CA . LEU A 1 141 ? -4.987 -8.441 20.523 1.00 69.19 141 LEU A CA 1
ATOM 1099 C C . LEU A 1 141 ? -6.115 -9.462 20.332 1.00 69.19 141 LEU A C 1
ATOM 1101 O O . LEU A 1 141 ? -6.447 -10.207 21.258 1.00 69.19 141 LEU A O 1
ATOM 1105 N N . GLN A 1 142 ? -6.703 -9.546 19.137 1.00 69.44 142 GLN A N 1
ATOM 1106 C CA . GLN A 1 142 ? -7.663 -10.597 18.811 1.00 69.44 142 GLN A CA 1
ATOM 1107 C C . GLN A 1 142 ? -7.006 -11.979 18.830 1.00 69.44 142 GLN A C 1
ATOM 1109 O O . GLN A 1 142 ? -7.578 -12.913 19.399 1.00 69.44 142 GLN A O 1
ATOM 1114 N N . ALA A 1 143 ? -5.841 -12.109 18.189 1.00 70.31 143 ALA A N 1
ATOM 1115 C CA . ALA A 1 143 ? -5.112 -13.364 18.069 1.00 70.31 143 ALA A CA 1
ATOM 1116 C C . ALA A 1 143 ? -4.663 -13.875 19.442 1.00 70.31 143 ALA A C 1
ATOM 1118 O O . ALA A 1 143 ? -4.782 -15.067 19.719 1.00 70.31 143 ALA A O 1
ATOM 1119 N N . GLU A 1 144 ? -4.229 -12.970 20.319 1.00 68.69 144 GLU A N 1
ATOM 1120 C CA . GLU A 1 144 ? -3.817 -13.300 21.681 1.00 68.69 144 GLU A CA 1
ATOM 1121 C C . GLU A 1 144 ? -5.008 -13.682 22.582 1.00 68.69 144 GLU A C 1
ATOM 1123 O O . GLU A 1 144 ? -4.916 -14.617 23.377 1.00 68.69 144 GLU A O 1
ATOM 1128 N N . MET A 1 145 ? -6.159 -13.006 22.448 1.00 69.81 145 MET A N 1
ATOM 1129 C CA . MET A 1 145 ? -7.306 -13.204 23.350 1.00 69.81 145 MET A CA 1
ATOM 1130 C C . MET A 1 145 ? -8.375 -14.193 22.853 1.00 69.81 145 MET A C 1
ATOM 1132 O O . MET A 1 145 ? -9.260 -14.569 23.632 1.00 69.81 145 MET A O 1
ATOM 1136 N N . GLY A 1 146 ? -8.349 -14.595 21.577 1.00 60.59 146 GLY A N 1
ATOM 1137 C CA . GLY A 1 146 ? -9.288 -15.556 20.984 1.00 60.59 146 GLY A CA 1
ATOM 1138 C C . GLY A 1 146 ? -10.755 -15.099 20.987 1.00 60.59 146 GLY A C 1
ATOM 1139 O O . GLY A 1 146 ? -11.650 -15.891 21.291 1.00 60.59 146 GLY A O 1
ATOM 1140 N N . ARG A 1 147 ? -11.029 -13.811 20.724 1.00 66.81 147 ARG A N 1
ATOM 1141 C CA . ARG A 1 147 ? -12.378 -13.205 20.824 1.00 66.81 147 ARG A CA 1
ATOM 1142 C C . ARG A 1 147 ? -12.951 -12.761 19.473 1.00 66.81 147 ARG A C 1
ATOM 1144 O O . ARG A 1 147 ? -12.229 -12.549 18.500 1.00 66.81 147 ARG A O 1
ATOM 1151 N N . SER A 1 148 ? -14.274 -12.609 19.423 1.00 61.03 148 SER A N 1
ATOM 1152 C CA . SER A 1 148 ? -15.006 -12.096 18.260 1.00 61.03 148 SER A CA 1
ATOM 1153 C C . SER A 1 148 ? -14.997 -10.565 18.235 1.00 61.03 148 SER A C 1
ATOM 1155 O O . SER A 1 148 ? -15.471 -9.926 19.170 1.00 61.03 148 SER A O 1
ATOM 1157 N N . ILE A 1 149 ? -14.490 -9.964 17.158 1.00 64.31 149 ILE A N 1
ATOM 1158 C CA . ILE A 1 149 ? -14.518 -8.510 16.945 1.00 64.31 149 ILE A CA 1
ATOM 1159 C C . ILE A 1 149 ? -15.493 -8.210 15.810 1.00 64.31 149 ILE A C 1
ATOM 1161 O O . ILE A 1 149 ? -15.413 -8.820 14.745 1.00 64.31 149 ILE A O 1
ATOM 1165 N N . VAL A 1 150 ? -16.410 -7.271 16.039 1.00 63.31 150 VAL A N 1
ATOM 1166 C CA . VAL A 1 150 ? -17.339 -6.777 15.021 1.00 63.31 150 VAL A CA 1
ATOM 1167 C C . VAL A 1 150 ? -16.889 -5.375 14.629 1.00 63.31 150 VAL A C 1
ATOM 1169 O O . VAL A 1 150 ? -17.076 -4.412 15.370 1.00 63.31 150 VAL A O 1
ATOM 1172 N N . PHE A 1 151 ? -16.275 -5.260 13.453 1.00 61.09 151 PHE A N 1
ATOM 1173 C CA . PHE A 1 151 ? -15.930 -3.964 12.874 1.00 61.09 151 PHE A CA 1
ATOM 1174 C C . PHE A 1 151 ? -17.123 -3.395 12.113 1.00 61.09 151 PHE A C 1
ATOM 1176 O O . PHE A 1 151 ? -17.649 -4.044 11.209 1.00 61.09 151 PHE A O 1
ATOM 1183 N N . ILE A 1 152 ? -17.511 -2.166 12.447 1.00 56.59 152 ILE A N 1
ATOM 1184 C CA . ILE A 1 152 ? -18.462 -1.375 11.671 1.00 56.59 152 ILE A CA 1
ATOM 1185 C C . ILE A 1 152 ? -17.654 -0.223 11.066 1.00 56.59 152 ILE A C 1
ATOM 1187 O O . ILE A 1 152 ? -17.251 0.706 11.759 1.00 56.59 152 ILE A O 1
ATOM 1191 N N . SER A 1 153 ? -17.330 -0.330 9.776 1.00 52.06 153 SER A N 1
ATOM 1192 C CA . SER A 1 153 ? -16.566 0.684 9.041 1.00 52.06 153 SER A CA 1
ATOM 1193 C C . SER A 1 153 ? -17.197 0.914 7.675 1.00 52.06 153 SER A C 1
ATOM 1195 O O . SER A 1 153 ? -17.506 -0.050 6.973 1.00 52.06 153 SER A O 1
ATOM 1197 N N . HIS A 1 154 ? -17.333 2.179 7.280 1.00 54.09 154 HIS A N 1
ATOM 1198 C CA . HIS A 1 154 ? -17.693 2.564 5.915 1.00 54.09 154 HIS A CA 1
ATOM 1199 C C . HIS A 1 154 ? -16.516 2.450 4.931 1.00 54.09 154 HIS A C 1
ATOM 1201 O O . HIS A 1 154 ? -16.726 2.449 3.720 1.00 54.09 154 HIS A O 1
ATOM 1207 N N . ASP A 1 155 ? -15.289 2.270 5.433 1.00 50.81 155 ASP A N 1
ATOM 1208 C CA . ASP A 1 155 ? -14.082 2.136 4.621 1.00 50.81 155 ASP A CA 1
ATOM 1209 C C . ASP A 1 155 ? -13.359 0.810 4.933 1.00 50.81 155 ASP A C 1
ATOM 1211 O O . ASP A 1 155 ? -12.522 0.688 5.833 1.00 50.81 155 ASP A O 1
ATOM 1215 N N . LEU A 1 156 ? -13.726 -0.234 4.182 1.00 47.59 156 LEU A N 1
ATOM 1216 C CA . LEU A 1 156 ? -13.155 -1.591 4.251 1.00 47.59 156 LEU A CA 1
ATOM 1217 C C . LEU A 1 156 ? -11.733 -1.681 3.659 1.00 47.59 156 LEU A C 1
ATOM 1219 O O . LEU A 1 156 ? -11.169 -2.770 3.520 1.00 47.59 156 LEU A O 1
ATOM 1223 N N . SER A 1 157 ? -11.134 -0.553 3.276 1.00 50.53 157 SER A N 1
ATOM 1224 C CA . SER A 1 157 ? -9.794 -0.494 2.683 1.00 50.53 157 SER A CA 1
ATOM 1225 C C . SER A 1 157 ? -8.681 -0.801 3.688 1.00 50.53 157 SER A C 1
ATOM 1227 O O . SER A 1 157 ? -7.616 -1.256 3.277 1.00 50.53 157 SER A O 1
ATOM 1229 N N . VAL A 1 158 ? -8.944 -0.623 4.989 1.00 51.12 158 VAL A N 1
ATOM 1230 C CA . VAL A 1 158 ? -7.970 -0.816 6.082 1.00 51.12 158 VAL A CA 1
ATOM 1231 C C . VAL A 1 158 ? -7.878 -2.280 6.546 1.00 51.12 158 VAL A C 1
ATOM 1233 O O . VAL A 1 158 ? -6.874 -2.691 7.110 1.00 51.12 158 VAL A O 1
ATOM 1236 N N . VAL A 1 159 ? -8.881 -3.115 6.251 1.00 47.47 159 VAL A N 1
ATOM 1237 C CA . VAL A 1 159 ? -8.930 -4.530 6.690 1.00 47.47 159 VAL A CA 1
ATOM 1238 C C . VAL A 1 159 ? -8.234 -5.474 5.690 1.00 47.47 159 VAL A C 1
ATOM 1240 O O . VAL A 1 159 ? -8.304 -6.697 5.804 1.00 47.47 159 VAL A O 1
ATOM 1243 N N . ARG A 1 160 ? -7.535 -4.947 4.676 1.00 49.78 160 ARG A N 1
ATOM 1244 C CA . ARG A 1 160 ? -6.911 -5.781 3.638 1.00 49.78 160 ARG A CA 1
ATOM 1245 C C . ARG A 1 160 ? -5.631 -6.456 4.133 1.00 49.78 160 ARG A C 1
ATOM 1247 O O . ARG A 1 160 ? -4.536 -5.957 3.939 1.00 49.78 160 ARG A O 1
ATOM 1254 N N . GLY A 1 161 ? -5.844 -7.632 4.723 1.00 57.31 161 GLY A N 1
ATOM 1255 C CA . GLY A 1 161 ? -5.151 -8.893 4.460 1.00 57.31 161 GLY A CA 1
ATOM 1256 C C . GLY A 1 161 ? -3.628 -8.905 4.566 1.00 57.31 161 GLY A C 1
ATOM 1257 O O . GLY A 1 161 ? -2.930 -8.345 3.727 1.00 57.31 161 GLY A O 1
ATOM 1258 N N . ARG A 1 162 ? -3.122 -9.734 5.487 1.00 57.31 162 ARG A N 1
ATOM 1259 C CA . ARG A 1 162 ? -1.713 -10.156 5.603 1.00 57.31 162 ARG A CA 1
ATOM 1260 C C . ARG A 1 162 ? -1.055 -10.486 4.250 1.00 57.31 162 ARG A C 1
ATOM 1262 O O . ARG A 1 162 ? 0.134 -10.257 4.080 1.00 57.31 162 ARG A O 1
ATOM 1269 N N . THR A 1 163 ? -1.826 -10.959 3.271 1.00 67.94 163 THR A N 1
ATOM 1270 C CA . THR A 1 163 ? -1.381 -11.210 1.893 1.00 67.94 163 THR A CA 1
ATOM 1271 C C . THR A 1 163 ? -1.014 -9.944 1.105 1.00 67.94 163 THR A C 1
ATOM 1273 O O . THR A 1 163 ? 0.030 -9.949 0.464 1.00 67.94 163 THR A O 1
ATOM 1276 N N . ASP A 1 164 ? -1.810 -8.864 1.153 1.00 72.25 164 ASP A N 1
ATOM 1277 C CA . ASP A 1 164 ? -1.460 -7.596 0.472 1.00 72.25 164 ASP A CA 1
ATOM 1278 C C . ASP A 1 164 ? -0.195 -7.011 1.101 1.00 72.25 164 ASP A C 1
ATOM 1280 O O . ASP A 1 164 ? 0.721 -6.607 0.393 1.00 72.25 164 ASP A O 1
ATOM 1284 N N . TRP A 1 165 ? -0.092 -7.077 2.432 1.00 74.94 165 TRP A N 1
ATOM 1285 C CA . TRP A 1 165 ? 1.106 -6.652 3.153 1.00 74.94 165 TRP A CA 1
ATOM 1286 C C . TRP A 1 165 ? 2.356 -7.436 2.723 1.00 74.94 165 TRP A C 1
ATOM 1288 O O . TRP A 1 165 ? 3.362 -6.819 2.380 1.00 74.94 165 TRP A O 1
ATOM 1298 N N . ILE A 1 166 ? 2.300 -8.774 2.664 1.00 80.56 166 ILE A N 1
ATOM 1299 C CA . ILE A 1 166 ? 3.438 -9.596 2.209 1.00 80.56 166 ILE A CA 1
ATOM 1300 C C . ILE A 1 166 ? 3.831 -9.234 0.772 1.00 80.56 166 ILE A C 1
ATOM 1302 O O . ILE A 1 166 ? 5.009 -9.013 0.502 1.00 80.56 166 ILE A O 1
ATOM 1306 N N . ILE A 1 167 ? 2.859 -9.146 -0.142 1.00 83.44 167 ILE A N 1
ATOM 1307 C CA . ILE A 1 167 ? 3.127 -8.838 -1.554 1.00 83.44 167 ILE A CA 1
ATOM 1308 C C . ILE A 1 167 ? 3.803 -7.469 -1.684 1.00 83.44 167 ILE A C 1
ATOM 1310 O O . ILE A 1 167 ? 4.774 -7.340 -2.426 1.00 83.44 167 ILE A O 1
ATOM 1314 N N . MET A 1 168 ? 3.343 -6.460 -0.941 1.00 83.00 168 MET A N 1
ATOM 1315 C CA . MET A 1 168 ? 3.933 -5.122 -1.007 1.00 83.00 168 MET A CA 1
ATOM 1316 C C . MET A 1 168 ? 5.340 -5.063 -0.439 1.00 83.00 168 MET A C 1
ATOM 1318 O O . MET A 1 168 ? 6.199 -4.460 -1.069 1.00 83.00 168 MET A O 1
ATOM 1322 N N . ASN A 1 169 ? 5.612 -5.748 0.673 1.00 83.69 169 ASN A N 1
ATOM 1323 C CA . ASN A 1 169 ? 6.971 -5.812 1.211 1.00 83.69 169 ASN A CA 1
ATOM 1324 C C . ASN A 1 169 ? 7.942 -6.468 0.221 1.00 83.69 169 ASN A C 1
ATOM 1326 O O . ASN A 1 169 ? 9.077 -6.020 0.089 1.00 83.69 169 ASN A O 1
ATOM 1330 N N . VAL A 1 170 ? 7.502 -7.496 -0.515 1.00 86.50 170 VAL A N 1
ATOM 1331 C CA . VAL A 1 170 ? 8.322 -8.102 -1.575 1.00 86.50 170 VAL A CA 1
ATOM 1332 C C . VAL A 1 170 ? 8.591 -7.091 -2.694 1.00 86.50 170 VAL A C 1
ATOM 1334 O O . VAL A 1 170 ? 9.738 -6.926 -3.097 1.00 86.50 170 VAL A O 1
ATOM 1337 N N . ILE A 1 171 ? 7.570 -6.379 -3.177 1.00 86.88 171 ILE A N 1
ATOM 1338 C CA . ILE A 1 171 ? 7.723 -5.371 -4.243 1.00 86.88 171 ILE A CA 1
ATOM 1339 C C . ILE A 1 171 ? 8.646 -4.220 -3.802 1.00 86.88 171 ILE A C 1
ATOM 1341 O O . ILE A 1 171 ? 9.525 -3.793 -4.555 1.00 86.88 171 ILE A O 1
ATOM 1345 N N . GLU A 1 172 ? 8.472 -3.722 -2.580 1.00 84.06 172 GLU A N 1
ATOM 1346 C CA . GLU A 1 172 ? 9.290 -2.650 -2.010 1.00 84.06 172 GLU A CA 1
ATOM 1347 C C . GLU A 1 172 ? 10.745 -3.092 -1.835 1.00 84.06 172 GLU A C 1
ATOM 1349 O O . GLU A 1 172 ? 11.647 -2.355 -2.225 1.00 84.06 172 GLU A O 1
ATOM 1354 N N . LEU A 1 173 ? 10.990 -4.323 -1.370 1.00 86.12 173 LEU A N 1
ATOM 1355 C CA . LEU A 1 173 ? 12.339 -4.880 -1.248 1.00 86.12 173 LEU A CA 1
ATOM 1356 C C . LEU A 1 173 ? 13.089 -4.884 -2.590 1.00 86.12 173 LEU A C 1
ATOM 1358 O O . LEU A 1 173 ? 14.258 -4.507 -2.642 1.00 86.12 173 LEU A O 1
ATOM 1362 N N . PHE A 1 174 ? 12.417 -5.256 -3.684 1.00 85.06 174 PHE A N 1
ATOM 1363 C CA . PHE A 1 174 ? 13.004 -5.197 -5.028 1.00 85.06 174 PHE A CA 1
ATOM 1364 C C . PHE A 1 174 ? 13.262 -3.759 -5.506 1.00 85.06 174 PHE A C 1
ATOM 1366 O O . PHE A 1 174 ? 14.193 -3.539 -6.276 1.00 85.06 174 PHE A O 1
ATOM 1373 N N . SER A 1 175 ? 12.486 -2.779 -5.032 1.00 83.38 175 SER A N 1
ATOM 1374 C CA . SER A 1 175 ? 12.640 -1.363 -5.408 1.00 83.38 175 SER A CA 1
ATOM 1375 C C . SER A 1 175 ? 13.867 -0.705 -4.774 1.00 83.38 175 SER A C 1
ATOM 1377 O O . SER A 1 175 ? 14.377 0.281 -5.301 1.00 83.38 175 SER A O 1
ATOM 1379 N N . VAL A 1 176 ? 14.339 -1.235 -3.640 1.00 87.38 176 VAL A N 1
ATOM 1380 C CA . VAL A 1 176 ? 15.536 -0.736 -2.942 1.00 87.38 176 VAL A CA 1
ATOM 1381 C C . VAL A 1 176 ? 16.801 -0.992 -3.762 1.00 87.38 176 VAL A C 1
ATOM 1383 O O . VAL A 1 176 ? 17.777 -0.252 -3.645 1.00 87.38 176 VAL A O 1
ATOM 1386 N N . VAL A 1 177 ? 16.798 -2.032 -4.598 1.00 86.62 177 VAL A N 1
ATOM 1387 C CA . VAL A 1 177 ? 17.966 -2.412 -5.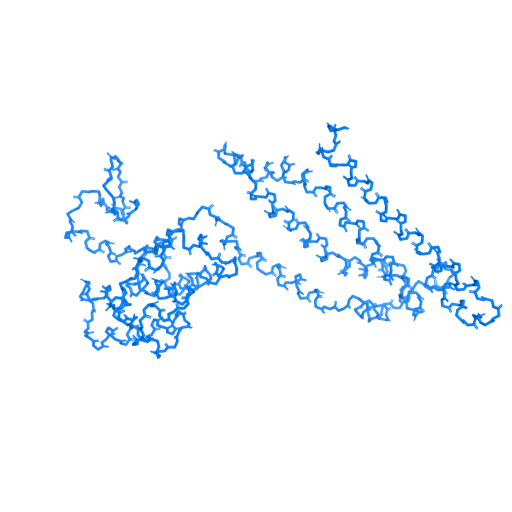389 1.00 86.62 177 VAL A CA 1
ATOM 1388 C C . VAL A 1 177 ? 18.105 -1.472 -6.594 1.00 86.62 177 VAL A C 1
ATOM 1390 O O . VAL A 1 177 ? 17.211 -1.439 -7.441 1.00 86.62 177 VAL A O 1
ATOM 1393 N N . PRO A 1 178 ? 19.231 -0.744 -6.745 1.00 87.62 178 PRO A N 1
ATOM 1394 C CA . PRO A 1 178 ? 19.435 0.128 -7.896 1.00 87.62 178 PRO A CA 1
ATOM 1395 C C . PRO A 1 178 ? 19.434 -0.685 -9.204 1.00 87.62 178 PRO A C 1
ATOM 1397 O O . PRO A 1 178 ? 20.309 -1.545 -9.370 1.00 87.62 178 PRO A O 1
ATOM 1400 N N . PRO A 1 179 ? 18.513 -0.420 -10.156 1.00 86.00 179 PRO A N 1
ATOM 1401 C CA . PRO A 1 179 ? 18.327 -1.270 -11.334 1.00 86.00 179 PRO A CA 1
ATOM 1402 C C . PRO A 1 179 ? 19.598 -1.438 -12.168 1.00 86.00 179 PRO A C 1
ATOM 1404 O O . PRO A 1 179 ? 19.929 -2.545 -12.582 1.00 86.00 179 PRO A O 1
ATOM 1407 N N . LEU A 1 180 ? 20.359 -0.357 -12.355 1.00 88.12 180 LEU A N 1
ATOM 1408 C CA . LEU A 1 180 ? 21.605 -0.393 -13.120 1.00 88.12 180 LEU A CA 1
ATOM 1409 C C . LEU A 1 180 ? 22.663 -1.297 -12.469 1.00 88.12 180 LEU A C 1
ATOM 1411 O O . LEU A 1 180 ? 23.318 -2.069 -13.164 1.00 88.12 180 LEU A O 1
ATOM 1415 N N . LEU A 1 181 ? 22.813 -1.238 -11.141 1.00 89.19 181 LEU A N 1
ATOM 1416 C CA . LEU A 1 181 ? 23.789 -2.061 -10.418 1.00 89.19 181 LEU A CA 1
ATOM 1417 C C . LEU A 1 181 ? 23.392 -3.539 -10.436 1.00 89.19 181 LEU A C 1
ATOM 1419 O O . LEU A 1 181 ? 24.233 -4.396 -10.701 1.00 89.19 181 LEU A O 1
ATOM 1423 N N . ALA A 1 182 ? 22.111 -3.839 -10.206 1.00 88.31 182 ALA A N 1
ATOM 1424 C CA . ALA A 1 182 ? 21.595 -5.201 -10.315 1.00 88.31 182 ALA A CA 1
ATOM 1425 C C . ALA A 1 182 ? 21.806 -5.768 -11.720 1.00 88.31 182 ALA A C 1
ATOM 1427 O O . ALA A 1 182 ? 22.266 -6.898 -11.876 1.00 88.31 182 ALA A O 1
ATOM 1428 N N . ALA A 1 183 ? 21.512 -4.967 -12.742 1.00 87.94 183 ALA A N 1
ATOM 1429 C CA . ALA A 1 183 ? 21.679 -5.358 -14.128 1.00 87.94 183 ALA A CA 1
ATOM 1430 C C . ALA A 1 183 ? 23.146 -5.622 -14.495 1.00 87.94 183 ALA A C 1
ATOM 1432 O O . ALA A 1 183 ? 23.429 -6.586 -15.200 1.00 87.94 183 ALA A O 1
ATOM 1433 N N . LEU A 1 184 ? 24.084 -4.824 -13.976 1.00 88.12 184 LEU A N 1
ATOM 1434 C CA . LEU A 1 184 ? 25.522 -5.025 -14.163 1.00 88.12 184 LEU A CA 1
ATOM 1435 C C . LEU A 1 184 ? 25.994 -6.355 -13.552 1.00 88.12 184 LEU A C 1
ATOM 1437 O O . LEU A 1 184 ? 26.666 -7.155 -14.207 1.00 88.12 184 LEU A O 1
ATOM 1441 N N . LEU A 1 185 ? 25.605 -6.617 -12.301 1.00 88.06 185 LEU A N 1
ATOM 1442 C CA . LEU A 1 185 ? 25.937 -7.858 -11.596 1.00 88.06 185 LEU A CA 1
ATOM 1443 C C . LEU A 1 185 ? 25.352 -9.081 -12.311 1.00 88.06 185 LEU A C 1
ATOM 1445 O O . LEU A 1 185 ? 26.052 -10.062 -12.547 1.00 88.06 185 LEU A O 1
ATOM 1449 N N . LEU A 1 186 ? 24.085 -9.019 -12.717 1.00 86.69 186 LEU A N 1
ATOM 1450 C CA . LEU A 1 186 ? 23.437 -10.123 -13.425 1.00 86.69 186 LEU A CA 1
ATOM 1451 C C . LEU A 1 186 ? 24.000 -10.317 -14.838 1.00 86.69 186 LEU A C 1
ATOM 1453 O O . LEU A 1 186 ? 24.196 -11.454 -15.270 1.00 86.69 186 LEU A O 1
ATOM 1457 N N . GLY A 1 187 ? 24.303 -9.230 -15.548 1.00 84.00 187 GLY A N 1
ATOM 1458 C CA . GLY A 1 187 ? 24.871 -9.273 -16.894 1.00 84.00 187 GLY A CA 1
ATOM 1459 C C . GLY A 1 187 ? 26.269 -9.895 -16.919 1.00 84.00 187 GLY A C 1
ATOM 1460 O O . GLY A 1 187 ? 26.560 -10.727 -17.778 1.00 84.00 187 GLY A O 1
ATOM 1461 N N . THR A 1 188 ? 27.110 -9.575 -15.930 1.00 83.12 188 THR A N 1
ATOM 1462 C CA . THR A 1 188 ? 28.449 -10.180 -15.800 1.00 83.12 188 THR A CA 1
ATOM 1463 C C . THR A 1 188 ? 28.388 -11.675 -15.487 1.00 83.12 188 THR A C 1
ATOM 1465 O O . THR A 1 188 ? 29.120 -12.454 -16.097 1.00 83.12 188 THR A O 1
ATOM 1468 N N . ILE A 1 189 ? 27.483 -12.105 -14.601 1.00 85.62 189 ILE A N 1
ATOM 1469 C CA . ILE A 1 189 ? 27.303 -13.526 -14.258 1.00 85.62 189 ILE A CA 1
ATOM 1470 C C . ILE A 1 189 ? 26.818 -14.334 -15.468 1.00 85.62 189 ILE A C 1
ATOM 1472 O O . ILE A 1 189 ? 27.286 -15.446 -15.713 1.00 85.62 189 ILE A O 1
ATOM 1476 N N . THR A 1 190 ? 25.882 -13.778 -16.235 1.00 82.06 190 THR A N 1
ATOM 1477 C CA . THR A 1 190 ? 25.221 -14.480 -17.346 1.00 82.06 190 THR A CA 1
ATOM 1478 C C . THR A 1 190 ? 26.000 -14.431 -18.664 1.00 82.06 190 THR A C 1
ATOM 1480 O O . THR A 1 190 ? 25.584 -15.068 -19.628 1.00 82.06 190 THR A O 1
ATOM 1483 N N . ARG A 1 191 ? 27.164 -13.756 -18.689 1.00 74.69 191 ARG A N 1
ATOM 1484 C CA . ARG A 1 191 ? 28.029 -13.549 -19.870 1.00 74.69 191 ARG A CA 1
ATOM 1485 C C . ARG A 1 191 ? 27.349 -12.773 -21.010 1.00 74.69 191 ARG A C 1
ATOM 1487 O O . ARG A 1 191 ? 27.717 -12.940 -22.172 1.00 74.69 191 ARG A O 1
ATOM 1494 N N . GLY A 1 192 ? 26.395 -11.906 -20.671 1.00 71.94 192 GLY A N 1
ATOM 1495 C CA . GLY A 1 192 ? 25.686 -11.056 -21.629 1.00 71.94 192 GLY A CA 1
ATOM 1496 C C . GLY A 1 192 ? 24.708 -11.813 -22.535 1.00 71.94 192 GLY A C 1
ATOM 1497 O O . GLY A 1 192 ? 24.328 -12.955 -22.267 1.00 71.94 192 GLY A O 1
ATOM 1498 N N . GLY A 1 193 ? 24.243 -11.146 -23.594 1.00 80.75 193 GLY A N 1
ATOM 1499 C CA . GLY A 1 193 ? 23.297 -11.699 -24.573 1.00 80.75 193 GLY A CA 1
ATOM 1500 C C . GLY A 1 193 ? 21.936 -10.995 -24.620 1.00 80.75 193 GLY A C 1
ATOM 1501 O O . GLY A 1 193 ? 21.474 -10.388 -23.662 1.00 80.75 193 GLY A O 1
ATOM 1502 N N . PHE A 1 194 ? 21.261 -11.078 -25.768 1.00 81.50 194 PHE A N 1
ATOM 1503 C CA . PHE A 1 194 ? 19.969 -10.411 -25.963 1.00 81.50 194 PHE A CA 1
ATOM 1504 C C . PHE A 1 194 ? 18.894 -10.916 -24.985 1.00 81.50 194 PHE A C 1
ATOM 1506 O O . PHE A 1 194 ? 18.207 -10.130 -24.338 1.00 81.50 194 PHE A O 1
ATOM 1513 N N . THR A 1 195 ? 18.774 -12.236 -24.828 1.00 83.31 195 THR A N 1
ATOM 1514 C CA . THR A 1 195 ? 17.755 -12.858 -23.967 1.00 83.31 195 THR A CA 1
ATOM 1515 C C . THR A 1 195 ? 17.978 -12.569 -22.485 1.00 83.31 195 THR A C 1
ATOM 1517 O O . THR A 1 195 ? 17.012 -12.381 -21.747 1.00 83.31 195 THR A O 1
ATOM 1520 N N . THR A 1 196 ? 19.234 -12.496 -22.046 1.00 83.44 196 THR A N 1
ATOM 1521 C CA . THR A 1 196 ? 19.592 -12.203 -20.654 1.00 83.44 196 THR A CA 1
ATOM 1522 C C . THR A 1 196 ? 19.281 -10.751 -20.311 1.00 83.44 196 THR A C 1
ATOM 1524 O O . THR A 1 196 ? 18.692 -10.496 -19.265 1.00 83.44 196 THR A O 1
ATOM 1527 N N . ILE A 1 197 ? 19.554 -9.806 -21.215 1.00 82.75 197 ILE A N 1
ATOM 1528 C CA . ILE A 1 197 ? 19.207 -8.391 -21.019 1.00 82.75 197 ILE A CA 1
ATOM 1529 C C . ILE A 1 197 ? 17.693 -8.190 -20.983 1.00 82.75 197 ILE A C 1
ATOM 1531 O O . ILE A 1 197 ? 17.199 -7.478 -20.112 1.00 82.75 197 ILE A O 1
ATOM 1535 N N . VAL A 1 198 ? 16.942 -8.850 -21.870 1.00 85.25 198 VAL A N 1
ATOM 1536 C CA . VAL A 1 198 ? 15.471 -8.808 -21.842 1.00 85.25 198 VAL A CA 1
ATOM 1537 C C . VAL A 1 198 ? 14.939 -9.354 -20.516 1.00 85.25 198 VAL A C 1
ATOM 1539 O O . VAL A 1 198 ? 14.051 -8.751 -19.915 1.00 85.25 198 VAL A O 1
ATOM 1542 N N . PHE A 1 199 ? 15.506 -10.456 -20.019 1.00 87.81 199 PHE A N 1
ATOM 1543 C CA . PHE A 1 199 ? 15.127 -11.014 -18.722 1.00 87.81 199 PHE A CA 1
ATOM 1544 C C . PHE A 1 199 ? 15.443 -10.057 -17.565 1.00 87.81 199 PHE A C 1
ATOM 1546 O O . PHE A 1 199 ? 14.590 -9.833 -16.711 1.00 87.81 199 PHE A O 1
ATOM 1553 N N . ILE A 1 200 ? 16.632 -9.449 -17.556 1.00 86.31 200 ILE A N 1
ATOM 1554 C CA . ILE A 1 200 ? 17.039 -8.454 -16.553 1.00 86.31 200 ILE A CA 1
ATOM 1555 C C . ILE A 1 200 ? 16.100 -7.241 -16.584 1.00 86.31 200 ILE A C 1
ATOM 1557 O O . ILE A 1 200 ? 15.624 -6.803 -15.538 1.00 86.31 200 ILE A O 1
ATOM 1561 N N . ALA A 1 201 ? 15.784 -6.725 -17.773 1.00 86.38 201 ALA A N 1
ATOM 1562 C CA . ALA A 1 201 ? 14.867 -5.605 -17.939 1.00 86.38 201 ALA A CA 1
ATOM 1563 C C . ALA A 1 201 ? 13.453 -5.947 -17.441 1.00 86.38 201 ALA A C 1
ATOM 1565 O O . ALA A 1 201 ? 12.846 -5.145 -16.733 1.00 86.38 201 ALA A O 1
ATOM 1566 N N . ALA A 1 202 ? 12.944 -7.149 -17.731 1.00 87.50 202 ALA A N 1
ATOM 1567 C CA . ALA A 1 202 ? 11.653 -7.609 -17.221 1.00 87.50 202 ALA A CA 1
ATOM 1568 C C . ALA A 1 202 ? 11.660 -7.771 -15.689 1.00 87.50 202 ALA A C 1
ATOM 1570 O O . ALA A 1 202 ? 10.729 -7.322 -15.018 1.00 87.50 202 ALA A O 1
ATOM 1571 N N . LEU A 1 203 ? 12.726 -8.356 -15.131 1.00 87.62 203 LEU A N 1
ATOM 1572 C CA . LEU A 1 203 ? 12.902 -8.595 -13.695 1.00 87.62 203 LEU A CA 1
ATOM 1573 C C . LEU A 1 203 ? 13.055 -7.304 -12.880 1.00 87.62 203 LEU A C 1
ATOM 1575 O O . LEU A 1 203 ? 12.709 -7.285 -11.703 1.00 87.62 203 LEU A O 1
ATOM 1579 N N . LEU A 1 204 ? 13.555 -6.227 -13.476 1.00 85.06 204 LEU A N 1
ATOM 1580 C CA . LEU A 1 204 ? 13.685 -4.936 -12.797 1.00 85.06 204 LEU A CA 1
ATOM 1581 C C . LEU A 1 204 ? 12.505 -3.999 -13.100 1.00 85.06 204 LEU A C 1
ATOM 1583 O O . LEU A 1 204 ? 12.138 -3.176 -12.265 1.00 85.06 204 LEU A O 1
ATOM 1587 N N . GLY A 1 205 ? 11.877 -4.140 -14.270 1.00 84.44 205 GLY A N 1
ATOM 1588 C CA . GLY A 1 205 ? 10.794 -3.269 -14.729 1.00 84.44 205 GLY A CA 1
ATOM 1589 C C . GLY A 1 205 ? 9.403 -3.617 -14.189 1.00 84.44 205 GLY A C 1
ATOM 1590 O O . GLY A 1 205 ? 8.559 -2.726 -14.077 1.00 84.44 205 GLY A O 1
ATOM 1591 N N . TRP A 1 206 ? 9.137 -4.879 -13.821 1.00 87.50 206 TRP A N 1
ATOM 1592 C CA . TRP A 1 206 ? 7.793 -5.312 -13.390 1.00 87.50 206 TRP A CA 1
ATOM 1593 C C . TRP A 1 206 ? 7.265 -4.541 -12.174 1.00 87.50 206 TRP A C 1
ATOM 1595 O O . TRP A 1 206 ? 6.064 -4.284 -12.079 1.00 87.50 206 TRP A O 1
ATOM 1605 N N . VAL A 1 207 ? 8.158 -4.132 -11.271 1.00 88.12 207 VAL A N 1
ATOM 1606 C CA . VAL A 1 207 ? 7.814 -3.445 -10.023 1.00 88.12 207 VAL A CA 1
ATOM 1607 C C . VAL A 1 207 ? 7.029 -2.160 -10.286 1.00 88.12 207 VAL A C 1
ATOM 1609 O O . VAL A 1 207 ? 5.971 -1.944 -9.693 1.00 88.12 207 VAL A O 1
ATOM 1612 N N . GLN A 1 208 ? 7.498 -1.330 -11.218 1.00 85.25 208 GLN A N 1
ATOM 1613 C CA . GLN A 1 208 ? 6.847 -0.057 -11.528 1.00 85.25 208 GLN A CA 1
ATOM 1614 C C . GLN A 1 208 ? 5.448 -0.265 -12.115 1.00 85.25 208 GLN A C 1
ATOM 1616 O O . GLN A 1 208 ? 4.502 0.426 -11.732 1.00 85.25 208 GLN A O 1
ATOM 1621 N N . VAL A 1 209 ? 5.299 -1.261 -12.993 1.00 86.69 209 VAL A N 1
ATOM 1622 C CA . VAL A 1 209 ? 4.006 -1.619 -13.589 1.00 86.69 209 VAL A CA 1
ATOM 1623 C C . VAL A 1 209 ? 3.037 -2.104 -12.507 1.00 86.69 209 VAL A C 1
ATOM 1625 O O . VAL A 1 209 ? 1.891 -1.657 -12.466 1.00 86.69 209 VAL A O 1
ATOM 1628 N N . CYS A 1 210 ? 3.490 -2.955 -11.582 1.00 87.69 210 CYS A N 1
ATOM 1629 C CA . CYS A 1 210 ? 2.669 -3.432 -10.468 1.00 87.69 210 CYS A CA 1
ATOM 1630 C C . CYS A 1 210 ? 2.203 -2.297 -9.548 1.00 87.69 210 CYS A C 1
ATOM 1632 O O . CYS A 1 210 ? 1.019 -2.236 -9.203 1.00 87.69 210 CYS A O 1
ATOM 1634 N N . LEU A 1 211 ? 3.103 -1.381 -9.174 1.00 85.50 211 LEU A N 1
ATOM 1635 C CA . LEU A 1 211 ? 2.771 -0.229 -8.331 1.00 85.50 211 LEU A CA 1
ATOM 1636 C C . LEU A 1 211 ? 1.770 0.707 -9.015 1.00 85.50 211 LEU A C 1
ATOM 1638 O O . LEU A 1 211 ? 0.813 1.163 -8.382 1.00 85.50 211 LEU A O 1
ATOM 1642 N N . LEU A 1 212 ? 1.938 0.943 -10.316 1.00 88.12 212 LEU A N 1
ATOM 1643 C CA . LEU A 1 212 ? 1.001 1.739 -11.098 1.00 88.12 212 LEU A CA 1
ATOM 1644 C C . LEU A 1 212 ? -0.388 1.093 -11.143 1.00 88.12 212 LEU A C 1
ATOM 1646 O O . LEU A 1 212 ? -1.371 1.739 -10.780 1.00 88.12 212 LEU A O 1
ATOM 1650 N N . VAL A 1 213 ? -0.472 -0.182 -11.539 1.00 86.94 213 VAL A N 1
ATOM 1651 C CA . VAL A 1 213 ? -1.739 -0.931 -11.612 1.00 86.94 213 VAL A CA 1
ATOM 1652 C C . VAL A 1 213 ? -2.453 -0.890 -10.264 1.00 86.94 213 VAL A C 1
ATOM 1654 O O . VAL A 1 213 ? -3.639 -0.570 -10.208 1.00 86.94 213 VAL A O 1
ATOM 1657 N N . ARG A 1 214 ? -1.736 -1.149 -9.163 1.00 85.06 214 ARG A N 1
ATOM 1658 C CA . ARG A 1 214 ? -2.303 -1.100 -7.809 1.00 85.06 214 ARG A CA 1
ATOM 1659 C C . ARG A 1 214 ? -2.889 0.273 -7.494 1.00 85.06 214 ARG A C 1
ATOM 1661 O O . ARG A 1 214 ? -4.012 0.352 -6.997 1.00 85.06 214 ARG A O 1
ATOM 1668 N N . THR A 1 215 ? -2.138 1.333 -7.778 1.00 84.06 215 THR A N 1
ATOM 1669 C CA . THR A 1 215 ? -2.543 2.717 -7.498 1.00 84.06 215 THR A CA 1
ATOM 1670 C C . THR A 1 215 ? -3.826 3.063 -8.248 1.00 84.06 215 THR A C 1
ATOM 1672 O O . THR A 1 215 ? -4.780 3.554 -7.648 1.00 84.06 215 THR A O 1
ATOM 1675 N N . GLN A 1 216 ? -3.895 2.708 -9.533 1.00 86.75 216 GLN A N 1
ATOM 1676 C CA . GLN A 1 216 ? -5.076 2.931 -10.368 1.00 86.75 216 GLN A CA 1
ATOM 1677 C C . GLN A 1 216 ? -6.279 2.110 -9.902 1.00 86.75 216 GLN A C 1
ATOM 1679 O O . GLN A 1 216 ? -7.377 2.639 -9.756 1.00 86.75 216 GLN A O 1
ATOM 1684 N N . VAL A 1 217 ? -6.081 0.825 -9.601 1.00 85.25 217 VAL A N 1
ATOM 1685 C CA . VAL A 1 217 ? -7.151 -0.054 -9.111 1.00 85.25 217 VAL A CA 1
ATOM 1686 C C . VAL A 1 217 ? -7.694 0.430 -7.767 1.00 85.25 217 VAL A C 1
ATOM 1688 O O . VAL A 1 217 ? -8.907 0.406 -7.562 1.00 85.25 217 VAL A O 1
ATOM 1691 N N . LYS A 1 218 ? -6.832 0.891 -6.853 1.00 81.38 218 LYS A N 1
ATOM 1692 C CA . LYS A 1 218 ? -7.263 1.441 -5.562 1.00 81.38 218 LYS A CA 1
ATOM 1693 C C . LYS A 1 218 ? -8.071 2.725 -5.755 1.00 81.38 218 LYS A C 1
ATOM 1695 O O . LYS A 1 218 ? -9.187 2.798 -5.251 1.00 81.38 218 LYS A O 1
ATOM 1700 N N . ALA A 1 219 ? -7.561 3.658 -6.559 1.00 79.69 219 ALA A N 1
ATOM 1701 C CA . ALA A 1 219 ? -8.245 4.911 -6.867 1.00 79.69 219 ALA A CA 1
ATOM 1702 C C . ALA A 1 219 ? -9.606 4.687 -7.550 1.00 79.69 219 ALA A C 1
ATOM 1704 O O . ALA A 1 219 ? -10.583 5.359 -7.234 1.00 79.69 219 ALA A O 1
ATOM 1705 N N . LEU A 1 220 ? -9.703 3.723 -8.471 1.00 82.19 220 LEU A N 1
ATOM 1706 C CA . LEU A 1 220 ? -10.959 3.389 -9.146 1.00 82.19 220 LEU A CA 1
ATOM 1707 C C . LEU A 1 220 ? -11.951 2.678 -8.226 1.00 82.19 220 LEU A C 1
ATOM 1709 O O . LEU A 1 220 ? -13.152 2.898 -8.354 1.00 82.19 220 LEU A O 1
ATOM 1713 N N . ARG A 1 221 ? -11.470 1.842 -7.299 1.00 77.75 221 ARG A N 1
ATOM 1714 C CA . ARG A 1 221 ? -12.324 1.122 -6.347 1.00 77.75 221 ARG A CA 1
ATOM 1715 C C . ARG A 1 221 ? -13.036 2.054 -5.363 1.00 77.75 221 ARG A C 1
ATOM 1717 O O . ARG A 1 221 ? -14.108 1.696 -4.892 1.00 77.75 221 ARG A O 1
ATOM 1724 N N . GLU A 1 222 ? -12.457 3.211 -5.064 1.00 76.81 222 GLU A N 1
ATOM 1725 C CA . GLU A 1 222 ? -13.035 4.217 -4.161 1.00 76.81 222 GLU A CA 1
ATOM 1726 C C . GLU A 1 222 ? -14.081 5.114 -4.855 1.00 76.81 222 GLU A C 1
ATOM 1728 O O . GLU A 1 222 ? -14.735 5.922 -4.200 1.00 76.81 222 GLU A O 1
ATOM 1733 N N . LYS A 1 223 ? -14.293 4.969 -6.173 1.00 78.94 223 LYS A N 1
ATOM 1734 C CA . LYS A 1 223 ? -15.282 5.770 -6.909 1.00 78.94 223 LYS A CA 1
ATOM 1735 C C . LYS A 1 223 ? -16.719 5.310 -6.659 1.00 78.94 223 LYS A C 1
ATOM 1737 O O . LYS A 1 223 ? -17.015 4.118 -6.591 1.00 78.94 223 LYS A O 1
ATOM 1742 N N . GLU A 1 224 ? -17.638 6.275 -6.658 1.00 73.31 224 GLU A N 1
ATOM 1743 C CA . GLU A 1 224 ? -19.066 6.084 -6.356 1.00 73.31 224 GLU A CA 1
ATOM 1744 C C . GLU A 1 224 ? -19.752 5.017 -7.224 1.00 73.31 224 GLU A C 1
ATOM 1746 O O . GLU A 1 224 ? -20.574 4.252 -6.723 1.00 73.31 224 GLU A O 1
ATOM 1751 N N . PHE A 1 225 ? -19.382 4.891 -8.506 1.00 83.56 225 PHE A N 1
ATOM 1752 C CA . PHE A 1 225 ? -19.968 3.875 -9.390 1.00 83.56 225 PHE A CA 1
ATOM 1753 C C . PHE A 1 225 ? -19.618 2.436 -8.975 1.00 83.56 225 PHE A C 1
ATOM 1755 O O . PHE A 1 225 ? -20.400 1.521 -9.232 1.00 83.56 225 PHE A O 1
ATOM 1762 N N . VAL A 1 226 ? -18.465 2.214 -8.329 1.00 75.81 226 VAL A N 1
ATOM 1763 C CA . VAL A 1 226 ? -18.078 0.892 -7.809 1.00 75.81 226 VAL A CA 1
ATOM 1764 C C . VAL A 1 226 ? -18.907 0.555 -6.576 1.00 75.81 226 VAL A C 1
ATOM 1766 O O . VAL A 1 226 ? -19.414 -0.562 -6.458 1.00 75.81 226 VAL A O 1
ATOM 1769 N N . THR A 1 227 ? -19.105 1.531 -5.691 1.00 71.06 227 THR A N 1
ATOM 1770 C CA . THR A 1 227 ? -19.965 1.394 -4.510 1.00 71.06 227 THR A CA 1
ATOM 1771 C C . THR A 1 227 ? -21.418 1.135 -4.911 1.00 71.06 227 THR A C 1
ATOM 1773 O O . THR A 1 227 ? -22.053 0.236 -4.363 1.00 71.06 227 THR A O 1
ATOM 1776 N N . ALA A 1 228 ? -21.923 1.838 -5.927 1.00 70.25 228 ALA A N 1
ATOM 1777 C CA . ALA A 1 228 ? -23.256 1.608 -6.480 1.00 70.25 228 ALA A CA 1
ATOM 1778 C C . ALA A 1 228 ? -23.409 0.192 -7.063 1.00 70.25 228 ALA A C 1
ATOM 1780 O O . ALA A 1 228 ? -24.397 -0.485 -6.782 1.00 70.25 228 ALA A O 1
ATOM 1781 N N . ALA A 1 229 ? -22.418 -0.302 -7.816 1.00 74.19 229 ALA A N 1
ATOM 1782 C CA . ALA A 1 229 ? -22.436 -1.669 -8.341 1.00 74.19 229 ALA A CA 1
ATOM 1783 C C . ALA A 1 229 ? -22.458 -2.722 -7.217 1.00 74.19 229 ALA A C 1
ATOM 1785 O O . ALA A 1 229 ? -23.179 -3.716 -7.310 1.00 74.19 229 ALA A O 1
ATOM 1786 N N . HIS A 1 230 ? -21.720 -2.489 -6.128 1.00 70.62 230 HIS A N 1
ATOM 1787 C CA . HIS A 1 230 ? -21.770 -3.343 -4.943 1.00 70.62 230 HIS A CA 1
ATOM 1788 C C . HIS A 1 230 ? -23.126 -3.297 -4.228 1.00 70.62 230 HIS A C 1
ATOM 1790 O O . HIS A 1 230 ? -23.627 -4.351 -3.838 1.00 70.62 230 HIS A O 1
ATOM 1796 N N . ALA A 1 231 ? -23.746 -2.121 -4.098 1.00 67.38 231 ALA A N 1
ATOM 1797 C CA . ALA A 1 231 ? -25.077 -1.973 -3.502 1.00 67.38 231 ALA A CA 1
ATOM 1798 C C . ALA A 1 231 ? -26.170 -2.708 -4.301 1.00 67.38 231 ALA A C 1
ATOM 1800 O O . ALA A 1 231 ? -27.137 -3.199 -3.725 1.00 67.38 231 ALA A O 1
ATOM 1801 N N . LEU A 1 232 ? -25.983 -2.845 -5.618 1.00 79.38 232 LEU A N 1
ATOM 1802 C CA . LEU A 1 232 ? -26.839 -3.637 -6.508 1.00 79.38 232 LEU A CA 1
ATOM 1803 C C . LEU A 1 232 ? -26.570 -5.155 -6.439 1.00 79.38 232 LEU A C 1
ATOM 1805 O O . LEU A 1 232 ? -27.225 -5.923 -7.140 1.00 79.38 232 LEU A O 1
ATOM 1809 N N . GLY A 1 233 ? -25.612 -5.603 -5.620 1.00 78.56 233 GLY A N 1
ATOM 1810 C CA . GLY A 1 233 ? -25.269 -7.018 -5.456 1.00 78.56 233 GLY A CA 1
ATOM 1811 C C . GLY A 1 233 ? -24.324 -7.580 -6.525 1.00 78.56 233 GLY A C 1
ATOM 1812 O O . GLY A 1 233 ? -24.227 -8.798 -6.671 1.00 78.56 233 GLY A O 1
ATOM 1813 N N . ALA A 1 234 ? -23.617 -6.734 -7.283 1.00 79.31 234 ALA A N 1
ATOM 1814 C CA . ALA A 1 234 ? -22.672 -7.209 -8.291 1.00 79.31 234 ALA A CA 1
ATOM 1815 C C . ALA A 1 234 ? -21.470 -7.935 -7.658 1.00 79.31 234 ALA A C 1
ATOM 1817 O O . ALA A 1 234 ? -20.898 -7.500 -6.654 1.00 79.31 234 ALA A O 1
ATOM 1818 N N . SER A 1 235 ? -21.048 -9.038 -8.283 1.00 82.31 235 SER A N 1
ATOM 1819 C CA . SER A 1 235 ? -19.878 -9.798 -7.839 1.00 82.31 235 SER A CA 1
ATOM 1820 C C . SER A 1 235 ? -18.578 -9.024 -8.089 1.00 82.31 235 SER A C 1
ATOM 1822 O O . SER A 1 235 ? -18.452 -8.275 -9.061 1.00 82.31 235 SER A O 1
ATOM 1824 N N . SER A 1 236 ? -17.561 -9.240 -7.248 1.00 80.38 236 SER A N 1
ATOM 1825 C CA . SER A 1 236 ? -16.250 -8.590 -7.407 1.00 80.38 236 SER A CA 1
ATOM 1826 C C . SER A 1 236 ? -15.609 -8.868 -8.769 1.00 80.38 236 SER A C 1
ATOM 1828 O O . SER A 1 236 ? -14.940 -7.997 -9.318 1.00 80.38 236 SER A O 1
ATOM 1830 N N . TRP A 1 237 ? -15.841 -10.054 -9.340 1.00 86.25 237 TRP A N 1
ATOM 1831 C CA . TRP A 1 237 ? -15.356 -10.410 -10.674 1.00 86.25 237 TRP A CA 1
ATOM 1832 C C . TRP A 1 237 ? -16.019 -9.579 -11.775 1.00 86.25 237 TRP A C 1
ATOM 1834 O O . TRP A 1 237 ? -15.337 -9.071 -12.664 1.00 86.25 237 TRP A O 1
ATOM 1844 N N . TYR A 1 238 ? -17.338 -9.391 -11.690 1.00 86.44 238 TYR A N 1
ATOM 1845 C CA . TYR A 1 238 ? -18.066 -8.538 -12.624 1.00 86.44 238 TYR A CA 1
ATOM 1846 C C . TYR A 1 238 ? -17.568 -7.091 -12.544 1.00 86.44 238 TYR A C 1
ATOM 1848 O O . TYR A 1 238 ? -17.267 -6.484 -13.568 1.00 86.44 238 TYR A O 1
ATOM 1856 N N . ILE A 1 239 ? -17.400 -6.562 -11.329 1.00 84.12 239 ILE A N 1
ATOM 1857 C CA . ILE A 1 239 ? -16.890 -5.203 -11.110 1.00 84.12 239 ILE A CA 1
ATOM 1858 C C . ILE A 1 239 ? -15.476 -5.044 -11.677 1.00 84.12 239 ILE A C 1
ATOM 1860 O O . ILE A 1 239 ? -15.181 -4.045 -12.335 1.00 84.12 239 ILE A O 1
ATOM 1864 N N . LEU A 1 240 ? -14.615 -6.042 -11.476 1.00 86.31 240 LEU A N 1
ATOM 1865 C CA . LEU A 1 240 ? -13.254 -6.039 -11.997 1.00 86.31 240 LEU A CA 1
ATOM 1866 C C . LEU A 1 240 ? -13.236 -5.917 -13.526 1.00 86.31 240 LEU A C 1
ATOM 1868 O O . LEU A 1 240 ? -12.633 -4.987 -14.055 1.00 86.31 240 LEU A O 1
ATOM 1872 N N . TRP A 1 241 ? -13.918 -6.819 -14.231 1.00 89.69 241 TRP A N 1
ATOM 1873 C CA . TRP A 1 241 ? -13.878 -6.869 -15.695 1.00 89.69 241 TRP A CA 1
ATOM 1874 C C . TRP A 1 241 ? -14.689 -5.775 -16.374 1.00 89.69 241 TRP A C 1
ATOM 1876 O O . TRP A 1 241 ? -14.287 -5.278 -17.423 1.00 89.69 241 TRP A O 1
ATOM 1886 N N . ARG A 1 242 ? -15.831 -5.395 -15.798 1.00 86.62 242 ARG A N 1
ATOM 1887 C CA . ARG A 1 242 ? -16.730 -4.417 -16.410 1.00 86.62 242 ARG A CA 1
ATOM 1888 C C . ARG A 1 242 ? -16.341 -2.979 -16.092 1.00 86.62 242 ARG A C 1
ATOM 1890 O O . ARG A 1 242 ? -16.541 -2.114 -16.940 1.00 86.62 242 ARG A O 1
ATOM 1897 N N . HIS A 1 243 ? -15.816 -2.723 -14.894 1.00 84.94 243 HIS A N 1
ATOM 1898 C CA . HIS A 1 243 ? -15.587 -1.365 -14.405 1.00 84.94 243 HIS A CA 1
ATOM 1899 C C . HIS A 1 243 ? -14.112 -1.059 -14.140 1.00 84.94 243 HIS A C 1
ATOM 1901 O O . HIS A 1 243 ? -13.640 -0.020 -14.586 1.00 84.94 243 HIS A O 1
ATOM 1907 N N . LEU A 1 244 ? -13.356 -1.917 -13.452 1.00 86.44 244 LEU A N 1
ATOM 1908 C CA . LEU A 1 244 ? -11.979 -1.571 -13.065 1.00 86.44 244 LEU A CA 1
ATOM 1909 C C . LEU A 1 244 ? -10.985 -1.697 -14.227 1.00 86.44 244 LEU A C 1
ATOM 1911 O O . LEU A 1 244 ? -10.289 -0.731 -14.524 1.00 86.44 244 LEU A O 1
ATOM 1915 N N . ILE A 1 245 ? -10.932 -2.850 -14.904 1.00 87.44 245 ILE A N 1
ATOM 1916 C CA . ILE A 1 245 ? -9.968 -3.111 -15.988 1.00 87.44 245 ILE A CA 1
ATOM 1917 C C . ILE A 1 245 ? -10.105 -2.090 -17.130 1.00 87.44 245 ILE A C 1
ATOM 1919 O O . ILE A 1 245 ? -9.094 -1.479 -17.474 1.00 87.44 245 ILE A O 1
ATOM 1923 N N . PRO A 1 246 ? -11.305 -1.824 -17.688 1.00 86.38 246 PRO A N 1
ATOM 1924 C CA . PRO A 1 246 ? -11.438 -0.889 -18.805 1.00 86.38 246 PRO A CA 1
ATOM 1925 C C . PRO A 1 246 ? -11.067 0.550 -18.440 1.00 86.38 246 PRO A C 1
ATOM 1927 O O . PRO A 1 246 ? -10.565 1.275 -19.286 1.00 86.38 246 PRO A O 1
ATOM 1930 N N . ASN A 1 247 ? -11.281 0.965 -17.188 1.00 84.50 247 ASN A N 1
ATOM 1931 C CA . ASN A 1 247 ? -10.902 2.306 -16.735 1.00 84.50 247 ASN A CA 1
ATOM 1932 C C . ASN A 1 247 ? -9.419 2.407 -16.349 1.00 84.50 247 ASN A C 1
ATOM 1934 O O . ASN A 1 247 ? -8.852 3.493 -16.390 1.00 84.50 247 ASN A O 1
ATOM 1938 N N . ALA A 1 248 ? -8.781 1.296 -15.973 1.00 86.56 248 ALA A N 1
ATOM 1939 C CA . ALA A 1 248 ? -7.356 1.266 -15.655 1.00 86.56 248 ALA A CA 1
ATOM 1940 C C . ALA A 1 248 ? -6.476 1.101 -16.904 1.00 86.56 248 ALA A C 1
ATOM 1942 O O . ALA A 1 248 ? -5.309 1.487 -16.872 1.00 86.56 248 ALA A O 1
ATOM 1943 N N . ILE A 1 249 ? -7.006 0.534 -17.996 1.00 85.38 249 ILE A N 1
ATOM 1944 C CA . ILE A 1 249 ? -6.209 0.113 -19.158 1.00 85.38 249 ILE A CA 1
ATOM 1945 C C . ILE A 1 249 ? -5.404 1.261 -19.775 1.00 85.38 249 ILE A C 1
ATOM 1947 O O . ILE A 1 249 ? -4.231 1.067 -20.083 1.00 85.38 249 ILE A O 1
ATOM 1951 N N . SER A 1 250 ? -5.978 2.464 -19.869 1.00 83.62 250 SER A N 1
ATOM 1952 C CA . SER A 1 250 ? -5.298 3.635 -20.432 1.00 83.62 250 SER A CA 1
ATOM 1953 C C . SER A 1 250 ? -4.067 4.009 -19.606 1.00 83.62 250 SER A C 1
ATOM 1955 O O . SER A 1 250 ? -2.996 4.247 -20.155 1.00 83.62 250 SER A O 1
ATOM 1957 N N . SER A 1 251 ? -4.174 3.977 -18.276 1.00 83.31 251 SER A N 1
ATOM 1958 C CA . SER A 1 251 ? -3.032 4.216 -17.389 1.00 83.31 251 SER A CA 1
ATOM 1959 C C . SER A 1 251 ? -2.012 3.079 -17.432 1.00 83.31 251 SER A C 1
ATOM 1961 O O . SER A 1 251 ? -0.813 3.338 -17.412 1.00 83.31 251 SER A O 1
ATOM 1963 N N . VAL A 1 252 ? -2.462 1.824 -17.515 1.00 86.00 252 VAL A N 1
ATOM 1964 C CA . VAL A 1 252 ? -1.566 0.659 -17.606 1.00 86.00 252 VAL A CA 1
ATOM 1965 C C . VAL A 1 252 ? -0.731 0.702 -18.882 1.00 86.00 252 VAL A C 1
ATOM 1967 O O . VAL A 1 252 ? 0.465 0.430 -18.833 1.00 86.00 252 VAL A O 1
ATOM 1970 N N . ILE A 1 253 ? -1.333 1.097 -20.003 1.00 85.00 253 ILE A N 1
ATOM 1971 C CA . ILE A 1 253 ? -0.640 1.251 -21.283 1.00 85.00 253 ILE A CA 1
ATOM 1972 C C . ILE A 1 253 ? 0.463 2.306 -21.185 1.00 85.00 253 ILE A C 1
ATOM 1974 O O . ILE A 1 253 ? 1.592 2.030 -21.579 1.00 85.00 253 ILE A O 1
ATOM 1978 N N . VAL A 1 254 ? 0.179 3.467 -20.588 1.00 83.56 254 VAL A N 1
ATOM 1979 C CA . VAL A 1 254 ? 1.197 4.508 -20.351 1.00 83.56 254 VAL A CA 1
ATOM 1980 C C . VAL A 1 254 ? 2.347 3.966 -19.508 1.00 83.56 254 VAL A C 1
ATOM 1982 O O . VAL A 1 254 ? 3.512 4.144 -19.856 1.00 83.56 254 VAL A O 1
ATOM 1985 N N . GLY A 1 255 ? 2.032 3.256 -18.422 1.00 87.25 255 GLY A N 1
ATOM 1986 C CA . GLY A 1 255 ? 3.046 2.621 -17.583 1.00 87.25 255 GLY A CA 1
ATOM 1987 C C . GLY A 1 255 ? 3.917 1.629 -18.340 1.00 87.25 255 GLY A C 1
ATOM 1988 O O . GLY A 1 255 ? 5.129 1.597 -18.146 1.00 87.25 255 GLY A O 1
ATOM 1989 N N . PHE A 1 256 ? 3.312 0.840 -19.226 1.00 87.31 256 PHE A N 1
ATOM 1990 C CA . PHE A 1 256 ? 4.039 -0.113 -20.054 1.00 87.31 256 PHE A CA 1
ATOM 1991 C C . PHE A 1 256 ? 4.968 0.588 -21.051 1.00 87.31 256 PHE A C 1
ATOM 1993 O O . PHE A 1 256 ? 6.108 0.167 -21.228 1.00 87.31 256 PHE A O 1
ATOM 2000 N N . VAL A 1 257 ? 4.526 1.696 -21.648 1.00 88.75 257 VAL A N 1
ATOM 2001 C CA . VAL A 1 257 ? 5.371 2.502 -22.538 1.00 88.75 257 VAL A CA 1
ATOM 2002 C C . VAL A 1 257 ? 6.564 3.091 -21.782 1.00 88.75 257 VAL A C 1
ATOM 2004 O O . VAL A 1 257 ? 7.697 2.976 -22.246 1.00 88.75 257 VAL A O 1
ATOM 2007 N N . LEU A 1 258 ? 6.352 3.633 -20.580 1.00 86.56 258 LEU A N 1
ATOM 2008 C CA . LEU A 1 258 ? 7.447 4.114 -19.728 1.00 86.56 258 LEU A CA 1
ATOM 2009 C C . LEU A 1 258 ? 8.419 2.989 -19.330 1.00 86.56 258 LEU A C 1
ATOM 2011 O O . LEU A 1 258 ? 9.630 3.208 -19.279 1.00 86.56 258 LEU A O 1
ATOM 2015 N N . ALA A 1 259 ? 7.915 1.774 -19.101 1.00 88.81 259 ALA A N 1
ATOM 2016 C CA . ALA A 1 259 ? 8.756 0.614 -18.823 1.00 88.81 259 ALA A CA 1
ATOM 2017 C C . ALA A 1 259 ? 9.640 0.237 -20.026 1.00 88.81 259 ALA A C 1
ATOM 2019 O O . ALA A 1 259 ? 10.808 -0.104 -19.837 1.00 88.81 259 ALA A O 1
ATOM 2020 N N . ILE A 1 260 ? 9.124 0.349 -21.257 1.00 89.69 260 ILE A N 1
ATOM 2021 C CA . ILE A 1 260 ? 9.916 0.146 -22.481 1.00 89.69 260 ILE A CA 1
ATOM 2022 C C . ILE A 1 260 ? 11.057 1.165 -22.556 1.00 89.69 260 ILE A C 1
ATOM 2024 O O . ILE A 1 260 ? 12.192 0.775 -22.824 1.00 89.69 260 ILE A O 1
ATOM 2028 N N . LEU A 1 261 ? 10.795 2.443 -22.260 1.00 89.75 261 LEU A N 1
ATOM 2029 C CA . LEU A 1 261 ? 11.838 3.477 -22.240 1.00 89.75 261 LEU A CA 1
ATOM 2030 C C . LEU A 1 261 ? 12.975 3.126 -21.276 1.00 89.75 261 LEU A C 1
ATOM 2032 O O . LEU A 1 261 ? 14.150 3.186 -21.640 1.00 89.75 261 LEU A O 1
ATOM 2036 N N . LEU A 1 262 ? 12.624 2.733 -20.052 1.00 88.88 262 LEU A N 1
ATOM 2037 C CA . LEU A 1 262 ? 13.599 2.333 -19.039 1.00 88.88 262 LEU A CA 1
ATOM 2038 C C . LEU A 1 262 ? 14.386 1.090 -19.465 1.00 88.88 262 LEU A C 1
ATOM 2040 O O . LEU A 1 262 ? 15.597 1.042 -19.259 1.00 88.88 262 LEU A O 1
ATOM 2044 N N . ALA A 1 263 ? 13.732 0.116 -20.101 1.00 89.50 263 ALA A N 1
ATOM 2045 C CA . ALA A 1 263 ? 14.392 -1.070 -20.639 1.00 89.50 263 ALA A CA 1
ATOM 2046 C C . ALA A 1 263 ? 15.385 -0.722 -21.762 1.00 89.50 263 ALA A C 1
ATOM 2048 O O . ALA A 1 263 ? 16.500 -1.241 -21.765 1.00 89.50 263 ALA A O 1
ATOM 2049 N N . MET A 1 264 ? 15.019 0.189 -22.672 1.00 90.75 264 MET A N 1
ATOM 2050 C CA . MET A 1 264 ? 15.906 0.676 -23.737 1.00 90.75 264 MET A CA 1
ATOM 2051 C C . MET A 1 264 ? 17.129 1.399 -23.169 1.00 90.75 264 MET A C 1
ATOM 2053 O O . MET A 1 264 ? 18.252 1.148 -23.598 1.00 90.75 264 MET A O 1
ATOM 2057 N N . MET A 1 265 ? 16.931 2.276 -22.180 1.00 90.75 265 MET A N 1
ATOM 2058 C CA . MET A 1 265 ? 18.045 2.969 -21.526 1.00 90.75 265 MET A CA 1
ATOM 2059 C C . MET A 1 265 ? 18.955 2.006 -20.759 1.00 90.75 265 MET A C 1
ATOM 2061 O O . MET A 1 265 ? 20.177 2.168 -20.779 1.00 90.75 265 MET A O 1
ATOM 2065 N N . LEU A 1 266 ? 18.376 1.005 -20.092 1.00 90.31 266 LEU A N 1
ATOM 2066 C CA . LEU A 1 266 ? 19.126 -0.020 -19.373 1.00 90.31 266 LEU A CA 1
ATOM 2067 C C . LEU A 1 266 ? 19.973 -0.861 -20.334 1.00 90.31 266 LEU A C 1
ATOM 2069 O O . LEU A 1 266 ? 21.163 -1.033 -20.089 1.00 90.31 266 LEU A O 1
ATOM 2073 N N . GLU A 1 267 ? 19.391 -1.333 -21.439 1.00 90.19 267 GLU A N 1
ATOM 2074 C CA . GLU A 1 267 ? 20.117 -2.061 -22.486 1.00 90.19 267 GLU A CA 1
ATOM 2075 C C . GLU A 1 267 ? 21.267 -1.220 -23.044 1.00 90.19 267 GLU A C 1
ATOM 2077 O O . GLU A 1 267 ? 22.410 -1.676 -23.023 1.00 90.19 267 GLU A O 1
ATOM 2082 N N . ALA A 1 268 ? 20.997 0.023 -23.453 1.00 91.94 268 ALA A N 1
ATOM 2083 C CA . ALA A 1 268 ? 22.015 0.904 -24.013 1.00 91.94 268 ALA A CA 1
ATOM 2084 C C . ALA A 1 268 ? 23.155 1.159 -23.015 1.00 91.94 268 ALA A C 1
ATOM 2086 O O . ALA A 1 268 ? 24.322 1.156 -23.400 1.00 91.94 268 ALA A O 1
ATOM 2087 N N . SER A 1 269 ? 22.835 1.308 -21.725 1.00 91.69 269 SER A N 1
ATOM 2088 C CA . SER A 1 269 ? 23.828 1.484 -20.660 1.00 91.69 269 SER A CA 1
ATOM 2089 C C . SER A 1 269 ? 24.688 0.233 -20.455 1.00 91.69 269 SER A C 1
ATOM 2091 O O . SER A 1 269 ? 25.908 0.335 -20.361 1.00 91.69 269 SER A O 1
ATOM 2093 N N . LEU A 1 270 ? 24.086 -0.961 -20.422 1.00 90.69 270 LEU A N 1
ATOM 2094 C CA . LEU A 1 270 ? 24.823 -2.226 -20.284 1.00 90.69 270 LEU A CA 1
ATOM 2095 C C . LEU A 1 270 ? 25.701 -2.514 -21.505 1.00 90.69 270 LEU A C 1
ATOM 2097 O O . LEU A 1 270 ? 26.848 -2.939 -21.360 1.00 90.69 270 LEU A O 1
ATOM 2101 N N . SER A 1 271 ? 25.170 -2.273 -22.704 1.00 90.50 271 SER A N 1
ATOM 2102 C CA . SER A 1 271 ? 25.890 -2.404 -23.971 1.00 90.50 271 SER A CA 1
ATOM 2103 C C . SER A 1 271 ? 27.043 -1.404 -24.066 1.00 90.50 271 SER A C 1
ATOM 2105 O O . SER A 1 271 ? 28.130 -1.781 -24.498 1.00 90.50 271 SER A O 1
ATOM 2107 N N . PHE A 1 272 ? 26.858 -0.171 -23.584 1.00 90.88 272 PHE A N 1
ATOM 2108 C CA . PHE A 1 272 ? 27.929 0.823 -23.484 1.00 90.88 272 PHE A CA 1
ATOM 2109 C C . PHE A 1 272 ? 29.040 0.399 -22.515 1.00 90.88 272 PHE A C 1
ATOM 2111 O O . PHE A 1 272 ? 30.210 0.671 -22.763 1.00 90.88 272 PHE A O 1
ATOM 2118 N N . LEU A 1 273 ? 28.695 -0.299 -21.432 1.00 89.56 273 LEU A N 1
ATOM 2119 C CA . LEU A 1 273 ? 29.656 -0.838 -20.464 1.00 89.56 273 LEU A CA 1
ATOM 2120 C C . LEU A 1 273 ? 30.287 -2.174 -20.901 1.00 89.56 273 LEU A C 1
ATOM 2122 O O . LEU A 1 273 ? 31.044 -2.769 -20.138 1.00 89.56 273 LEU A O 1
ATOM 2126 N N . GLY A 1 274 ? 29.978 -2.669 -22.105 1.00 84.88 274 GLY A N 1
ATOM 2127 C CA . GLY A 1 274 ? 30.544 -3.907 -22.653 1.00 84.88 274 GLY A CA 1
ATOM 2128 C C . GLY A 1 274 ? 29.961 -5.204 -22.077 1.00 84.88 274 GLY A C 1
ATOM 2129 O O . GLY A 1 274 ? 30.453 -6.285 -22.387 1.00 84.88 274 GLY A O 1
ATOM 2130 N N . ILE A 1 275 ? 28.910 -5.116 -21.257 1.00 84.81 275 ILE A N 1
ATOM 2131 C CA . ILE A 1 275 ? 28.234 -6.261 -20.610 1.00 84.81 275 ILE A CA 1
ATOM 2132 C C . ILE A 1 275 ? 26.933 -6.634 -21.346 1.00 84.81 275 ILE A C 1
ATOM 2134 O O . ILE A 1 275 ? 26.333 -7.677 -21.088 1.00 84.81 275 ILE A O 1
ATOM 2138 N N . GLY A 1 276 ? 26.495 -5.775 -22.269 1.00 80.44 276 GLY A N 1
ATOM 2139 C CA . GLY A 1 276 ? 25.271 -5.940 -23.043 1.00 80.44 276 GLY A CA 1
ATOM 2140 C C . GLY A 1 276 ? 25.376 -6.937 -24.202 1.00 80.44 276 GLY A C 1
ATOM 2141 O O . GLY A 1 276 ? 25.924 -8.034 -24.080 1.00 80.44 276 GLY A O 1
ATOM 2142 N N . ILE A 1 277 ? 24.755 -6.596 -25.330 1.00 81.19 277 ILE A N 1
ATOM 2143 C CA . ILE A 1 277 ? 24.629 -7.507 -26.474 1.00 81.19 277 ILE A CA 1
ATOM 2144 C C . ILE A 1 277 ? 26.011 -7.671 -27.121 1.00 81.19 277 ILE A C 1
ATOM 2146 O O . ILE A 1 277 ? 26.570 -6.667 -27.543 1.00 81.19 277 ILE A O 1
ATOM 2150 N N . PRO A 1 278 ? 26.598 -8.878 -27.219 1.00 78.00 278 PRO A N 1
ATOM 2151 C CA . PRO A 1 278 ? 27.908 -9.036 -27.843 1.00 78.00 278 PRO A CA 1
ATOM 2152 C C . PRO A 1 278 ? 27.847 -8.789 -29.366 1.00 78.00 278 PRO A C 1
ATOM 2154 O O . PRO A 1 278 ? 26.827 -9.097 -29.996 1.00 78.00 278 PRO A O 1
ATOM 2157 N N . PRO A 1 279 ? 28.938 -8.294 -29.988 1.00 76.81 279 PRO A N 1
ATOM 2158 C CA . PRO A 1 279 ? 29.029 -8.200 -31.447 1.00 76.81 279 PRO A CA 1
ATOM 2159 C C . PRO A 1 279 ? 28.857 -9.599 -32.075 1.00 76.81 279 PRO A C 1
ATOM 2161 O O . PRO A 1 279 ? 29.289 -10.587 -31.475 1.00 76.81 279 PRO A O 1
ATOM 2164 N N . PRO A 1 280 ? 28.227 -9.733 -33.263 1.00 80.00 280 PRO A N 1
ATOM 2165 C CA . PRO A 1 280 ? 28.066 -8.724 -34.319 1.00 80.00 280 PRO A CA 1
ATOM 2166 C C . PRO A 1 280 ? 26.725 -7.969 -34.327 1.00 80.00 280 PRO A C 1
ATOM 2168 O O . PRO A 1 280 ? 26.471 -7.211 -35.262 1.00 80.00 280 PRO A O 1
ATOM 2171 N N . VAL A 1 281 ? 25.836 -8.194 -33.354 1.00 83.00 281 VAL A N 1
ATOM 2172 C CA . VAL A 1 281 ? 24.518 -7.541 -33.348 1.00 83.00 281 VAL A CA 1
ATOM 2173 C C . VAL A 1 281 ? 24.700 -6.054 -33.021 1.00 83.00 281 VAL A C 1
ATOM 2175 O O . VAL A 1 281 ? 25.248 -5.743 -31.966 1.00 83.00 281 VAL A O 1
ATOM 2178 N N . PRO A 1 282 ? 24.260 -5.125 -33.889 1.00 83.50 282 PRO A N 1
ATOM 2179 C CA . PRO A 1 282 ? 24.419 -3.704 -33.619 1.00 83.50 282 PRO A CA 1
ATOM 2180 C C . PRO A 1 282 ? 23.497 -3.276 -32.472 1.00 83.50 282 PRO A C 1
ATOM 2182 O O . PRO A 1 282 ? 22.283 -3.466 -32.543 1.00 83.50 282 PRO A O 1
ATOM 2185 N N . SER A 1 283 ? 24.066 -2.657 -31.439 1.00 90.19 283 SER A N 1
ATOM 2186 C CA . SER A 1 283 ? 23.322 -1.962 -30.385 1.00 90.19 283 SER A CA 1
ATOM 2187 C C . SER A 1 283 ? 23.797 -0.517 -30.269 1.00 90.19 283 SER A C 1
ATOM 2189 O O . SER A 1 283 ? 24.985 -0.224 -30.433 1.00 90.19 283 SER A O 1
ATOM 2191 N N . TRP A 1 284 ? 22.883 0.412 -29.973 1.00 91.44 284 TRP A N 1
ATOM 2192 C CA . TRP A 1 284 ? 23.254 1.823 -29.834 1.00 91.44 284 TRP A CA 1
ATOM 2193 C C . TRP A 1 284 ? 24.267 2.034 -28.709 1.00 91.44 284 TRP A C 1
ATOM 2195 O O . TRP A 1 284 ? 25.206 2.801 -28.890 1.00 91.44 284 TRP A O 1
ATOM 2205 N N . GLY A 1 285 ? 24.151 1.301 -27.596 1.00 91.06 285 GLY A N 1
ATOM 2206 C CA . GLY A 1 285 ? 25.127 1.359 -26.506 1.00 91.06 285 GLY A CA 1
ATOM 2207 C C . GLY A 1 285 ? 26.549 1.005 -26.949 1.00 91.06 285 GLY A C 1
ATOM 2208 O O . GLY A 1 285 ? 27.489 1.738 -26.642 1.00 91.06 285 GLY A O 1
ATOM 2209 N N . GLN A 1 286 ? 26.713 -0.068 -27.730 1.00 90.75 286 GLN A N 1
ATOM 2210 C CA . GLN A 1 286 ? 28.025 -0.442 -28.266 1.00 90.75 286 GLN A CA 1
ATOM 2211 C C . GLN A 1 286 ? 28.540 0.546 -29.305 1.00 90.75 286 GLN A C 1
ATOM 2213 O O . GLN A 1 286 ? 29.723 0.869 -29.297 1.00 90.75 286 GLN A O 1
ATOM 2218 N N . MET A 1 287 ? 27.670 1.056 -30.179 1.00 92.12 287 MET A N 1
ATOM 2219 C CA . MET A 1 287 ? 28.066 2.065 -31.165 1.00 92.12 287 MET A CA 1
ATOM 2220 C C . MET A 1 287 ? 28.584 3.338 -30.488 1.00 92.12 287 MET A C 1
ATOM 2222 O O . MET A 1 287 ? 29.583 3.900 -30.931 1.00 92.12 287 MET A O 1
ATOM 2226 N N . ILE A 1 288 ? 27.947 3.763 -29.390 1.00 92.81 288 ILE A N 1
ATOM 2227 C CA . ILE A 1 288 ? 28.423 4.890 -28.580 1.00 92.81 288 ILE A CA 1
ATOM 2228 C C . ILE A 1 288 ? 29.779 4.549 -27.957 1.00 92.81 288 ILE A C 1
ATOM 2230 O O . ILE A 1 288 ? 30.694 5.358 -28.064 1.00 92.81 288 ILE A O 1
ATOM 2234 N N . ASN A 1 289 ? 29.929 3.361 -27.356 1.00 92.44 289 ASN A N 1
ATOM 2235 C CA . ASN A 1 289 ? 31.186 2.924 -26.739 1.00 92.44 289 ASN A CA 1
ATOM 2236 C C . ASN A 1 289 ? 32.353 2.941 -27.740 1.00 92.44 289 ASN A C 1
ATOM 2238 O O . ASN A 1 289 ? 33.353 3.600 -27.483 1.00 92.44 289 ASN A O 1
ATOM 2242 N N . VAL A 1 290 ? 32.181 2.332 -28.916 1.00 90.25 290 VAL A N 1
ATOM 2243 C CA . VAL A 1 290 ? 33.186 2.350 -29.993 1.00 90.25 290 VAL A CA 1
ATOM 2244 C C . VAL A 1 290 ? 33.456 3.778 -30.476 1.00 90.25 290 VAL A C 1
ATOM 2246 O O . VAL A 1 290 ? 34.595 4.142 -30.751 1.00 90.25 290 VAL A O 1
ATOM 2249 N N . GLY A 1 291 ? 32.423 4.618 -30.571 1.00 89.31 291 GLY A N 1
ATOM 2250 C CA . GLY A 1 291 ? 32.563 6.015 -30.974 1.00 89.31 291 GLY A CA 1
ATOM 2251 C C . GLY A 1 291 ? 33.363 6.876 -29.988 1.00 89.31 291 GLY A C 1
ATOM 2252 O O . GLY A 1 291 ? 33.979 7.853 -30.420 1.00 89.31 291 GLY A O 1
ATOM 2253 N N . MET A 1 292 ? 33.387 6.528 -28.693 1.00 90.62 292 MET A N 1
ATOM 2254 C CA . MET A 1 292 ? 34.153 7.260 -27.672 1.00 90.62 292 MET A CA 1
ATOM 2255 C C . MET A 1 292 ? 35.653 7.260 -27.975 1.00 90.62 292 MET A C 1
ATOM 2257 O O . MET A 1 292 ? 36.295 8.302 -27.839 1.00 90.62 292 MET A O 1
ATOM 2261 N N . ASP A 1 293 ? 36.191 6.134 -28.450 1.00 91.19 293 ASP A N 1
ATOM 2262 C CA . ASP A 1 293 ? 37.620 5.980 -28.758 1.00 91.19 293 ASP A CA 1
ATOM 2263 C C . ASP A 1 293 ? 38.087 6.932 -29.868 1.00 91.19 293 ASP A C 1
ATOM 2265 O O . ASP A 1 293 ? 39.247 7.342 -29.922 1.00 91.19 293 ASP A O 1
ATOM 2269 N N . PHE A 1 294 ? 37.164 7.335 -30.741 1.00 92.44 294 PHE A N 1
ATOM 2270 C CA . PHE A 1 294 ? 37.439 8.190 -31.889 1.00 92.44 294 PHE A CA 1
ATOM 2271 C C . PHE A 1 294 ? 36.905 9.614 -31.725 1.00 92.44 294 PHE A C 1
ATOM 2273 O O . PHE A 1 294 ? 36.950 10.386 -32.681 1.00 92.44 294 PHE A O 1
ATOM 2280 N N . MET A 1 295 ? 36.425 10.000 -30.539 1.00 88.44 295 MET A N 1
ATOM 2281 C CA . MET A 1 295 ? 35.673 11.244 -30.341 1.00 88.44 295 MET A CA 1
ATOM 2282 C C . MET A 1 295 ? 36.430 12.508 -30.775 1.00 88.44 295 MET A C 1
ATOM 2284 O O . MET A 1 295 ? 35.816 13.437 -31.294 1.00 88.44 295 MET A O 1
ATOM 2288 N N . PHE A 1 296 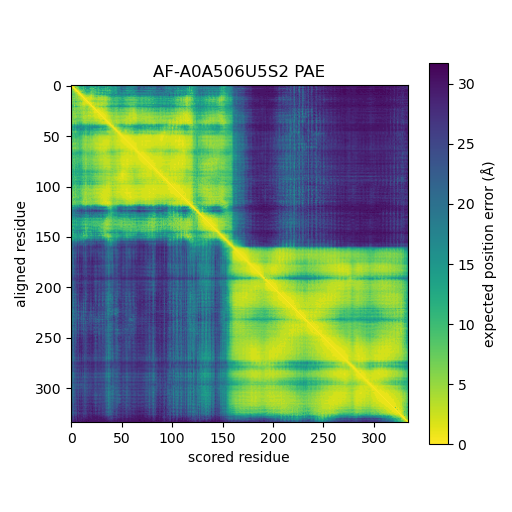? 37.756 12.542 -30.621 1.00 90.81 296 PHE A N 1
ATOM 2289 C CA . PHE A 1 296 ? 38.569 13.702 -31.001 1.00 90.81 296 PHE A CA 1
ATOM 2290 C C . PHE A 1 296 ? 38.641 13.947 -32.515 1.00 90.81 296 PHE A C 1
ATOM 2292 O O . PHE A 1 296 ? 38.784 15.092 -32.935 1.00 90.81 296 PHE A O 1
ATOM 2299 N N . PHE A 1 297 ? 38.529 12.898 -33.335 1.00 93.12 297 PHE A N 1
ATOM 2300 C CA . PHE A 1 297 ? 38.675 12.988 -34.796 1.00 93.12 297 PHE A CA 1
ATOM 2301 C C . PHE A 1 297 ? 37.360 12.721 -35.537 1.00 93.12 297 PHE A C 1
ATOM 2303 O O . PHE A 1 297 ? 37.055 13.370 -36.534 1.00 93.12 297 PHE A O 1
ATOM 2310 N N . TYR A 1 298 ? 36.553 11.798 -35.018 1.00 93.06 298 TYR A N 1
ATOM 2311 C CA . TYR A 1 298 ? 35.299 11.323 -35.594 1.00 93.06 298 TYR A CA 1
ATOM 2312 C C . TYR A 1 298 ? 34.170 11.382 -34.557 1.00 93.06 298 TYR A C 1
ATOM 2314 O O . TYR A 1 298 ? 33.481 10.396 -34.298 1.00 93.06 298 TYR A O 1
ATOM 2322 N N . TRP A 1 299 ? 33.959 12.563 -33.968 1.00 92.75 299 TRP A N 1
ATOM 2323 C CA . TRP A 1 299 ? 32.929 12.819 -32.948 1.00 92.75 299 TRP A CA 1
ATOM 2324 C C . TRP A 1 299 ? 31.522 12.333 -33.347 1.00 92.75 299 TRP A C 1
ATOM 2326 O O . TRP A 1 299 ? 30.736 11.907 -32.498 1.00 92.75 299 TRP A O 1
ATOM 2336 N N . PHE A 1 300 ? 31.209 12.344 -34.646 1.00 92.69 300 PHE A N 1
ATOM 2337 C CA . PHE A 1 300 ? 29.926 11.898 -35.185 1.00 92.69 300 PHE A CA 1
ATOM 2338 C C . PHE A 1 300 ? 29.645 10.405 -34.953 1.00 92.69 300 PHE A C 1
ATOM 2340 O O . PHE A 1 300 ? 28.477 10.024 -34.885 1.00 92.69 300 PHE A 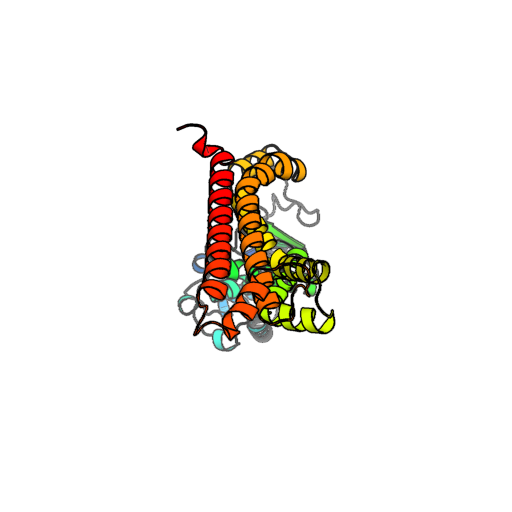O 1
ATOM 2347 N N . MET A 1 301 ? 30.677 9.566 -34.779 1.00 90.31 301 MET A N 1
ATOM 2348 C CA . MET A 1 301 ? 30.497 8.137 -34.486 1.00 90.31 301 MET A CA 1
ATOM 2349 C C . MET A 1 301 ? 29.844 7.892 -33.124 1.00 90.31 301 MET A C 1
ATOM 2351 O O . MET A 1 301 ? 29.088 6.938 -32.991 1.00 90.31 301 MET A O 1
ATOM 2355 N N . ALA A 1 302 ? 30.073 8.764 -32.138 1.00 90.00 302 ALA A N 1
ATOM 2356 C CA . ALA A 1 302 ? 29.374 8.712 -30.852 1.00 90.00 302 ALA A CA 1
ATOM 2357 C C . ALA A 1 302 ? 28.087 9.557 -30.861 1.00 90.00 302 ALA A C 1
ATOM 2359 O O . ALA A 1 302 ? 27.065 9.161 -30.292 1.00 90.00 302 ALA A O 1
ATOM 2360 N N . ALA A 1 303 ? 28.112 10.718 -31.525 1.00 92.31 303 ALA A N 1
ATOM 2361 C CA . ALA A 1 303 ? 26.998 11.663 -31.497 1.00 92.31 303 ALA A CA 1
ATOM 2362 C C . ALA A 1 303 ? 25.752 11.158 -32.241 1.00 92.31 303 ALA A C 1
ATOM 2364 O O . ALA A 1 303 ? 24.646 11.307 -31.721 1.00 92.31 303 ALA A O 1
ATOM 2365 N N . PHE A 1 304 ? 25.898 10.532 -33.418 1.00 94.25 304 PHE A N 1
ATOM 2366 C CA . PHE A 1 304 ? 24.740 10.040 -34.174 1.00 94.25 304 PHE A CA 1
ATOM 2367 C C . PHE A 1 304 ? 23.978 8.927 -33.443 1.00 94.25 304 PHE A C 1
ATOM 2369 O O . PHE A 1 304 ? 22.772 9.099 -33.270 1.00 94.25 304 PHE A O 1
ATOM 2376 N N . PRO A 1 305 ? 24.622 7.848 -32.948 1.00 93.62 305 PRO A N 1
ATOM 2377 C CA . PRO A 1 305 ? 23.935 6.818 -32.169 1.00 93.62 305 PRO A CA 1
ATOM 2378 C C . PRO A 1 305 ? 23.221 7.375 -30.933 1.00 93.62 305 PRO A C 1
ATOM 2380 O O . PRO A 1 305 ? 22.087 6.990 -30.645 1.00 93.62 305 PRO A O 1
ATOM 2383 N N . THR A 1 306 ? 23.850 8.332 -30.243 1.00 92.69 306 THR A N 1
ATOM 2384 C CA . THR A 1 306 ? 23.259 9.015 -29.083 1.00 92.69 306 THR A CA 1
ATOM 2385 C C . THR A 1 306 ? 22.010 9.807 -29.477 1.00 92.69 306 THR A C 1
ATOM 2387 O O . THR A 1 306 ? 20.972 9.693 -28.825 1.00 92.69 306 THR A O 1
ATOM 2390 N N . ALA A 1 307 ? 22.071 10.569 -30.573 1.00 94.88 307 ALA A N 1
ATOM 2391 C CA . ALA A 1 307 ? 20.931 11.324 -31.085 1.00 94.88 307 ALA A CA 1
ATOM 2392 C C . ALA A 1 307 ? 19.793 10.404 -31.558 1.00 94.88 307 ALA A C 1
ATOM 2394 O O . ALA A 1 307 ? 18.628 10.684 -31.278 1.00 94.88 307 ALA A O 1
ATOM 2395 N N . THR A 1 308 ? 20.104 9.284 -32.220 1.00 94.50 308 THR A N 1
ATOM 2396 C CA . THR A 1 308 ? 19.091 8.299 -32.628 1.00 94.50 308 THR A CA 1
ATOM 2397 C C . THR A 1 308 ? 18.440 7.606 -31.439 1.00 94.50 308 THR A C 1
ATOM 2399 O O . THR A 1 308 ? 17.225 7.431 -31.451 1.00 94.50 308 THR A O 1
ATOM 2402 N N . LEU A 1 309 ? 19.206 7.273 -30.393 1.00 93.94 309 LEU A N 1
ATOM 2403 C CA . LEU A 1 309 ? 18.656 6.726 -29.153 1.00 93.94 309 LEU A CA 1
ATOM 2404 C C . LEU A 1 309 ? 17.709 7.738 -28.493 1.00 93.94 309 LEU A C 1
ATOM 2406 O O . LEU A 1 309 ? 16.586 7.384 -28.142 1.00 93.94 309 LEU A O 1
ATOM 2410 N N . ALA A 1 310 ? 18.121 9.004 -28.380 1.00 94.00 310 ALA A N 1
ATOM 2411 C CA . ALA A 1 310 ? 17.282 10.065 -27.823 1.00 94.00 310 ALA A CA 1
ATOM 2412 C C . ALA A 1 310 ? 15.989 10.270 -28.634 1.00 94.00 310 ALA A C 1
ATOM 2414 O O . ALA A 1 310 ? 14.908 10.390 -28.058 1.00 94.00 310 ALA A O 1
ATOM 2415 N N . LEU A 1 311 ? 16.082 10.256 -29.966 1.00 95.88 311 LEU A N 1
ATOM 2416 C CA . LEU A 1 311 ? 14.927 10.385 -30.854 1.00 95.88 311 LEU A CA 1
ATOM 2417 C C . LEU A 1 311 ? 13.987 9.181 -30.746 1.00 95.88 311 LEU A C 1
ATOM 2419 O O . LEU A 1 311 ? 12.774 9.364 -30.726 1.00 95.88 311 LEU A O 1
ATOM 2423 N N . ALA A 1 312 ? 14.521 7.964 -30.628 1.00 94.06 312 ALA A N 1
ATOM 2424 C CA . ALA A 1 312 ? 13.721 6.758 -30.437 1.00 94.06 312 ALA A CA 1
ATOM 2425 C C . ALA A 1 312 ? 12.991 6.758 -29.085 1.00 94.06 312 ALA A C 1
ATOM 2427 O O . ALA A 1 312 ? 11.810 6.412 -29.027 1.00 94.06 312 ALA A O 1
ATOM 2428 N N . ILE A 1 313 ? 13.663 7.196 -28.015 1.00 92.88 313 ILE A N 1
ATOM 2429 C CA . ILE A 1 313 ? 13.051 7.389 -26.694 1.00 92.88 313 ILE A CA 1
ATOM 2430 C C . ILE A 1 313 ? 11.905 8.400 -26.799 1.00 92.88 313 ILE A C 1
ATOM 2432 O O . ILE A 1 313 ? 10.785 8.095 -26.400 1.00 92.88 313 ILE A O 1
ATOM 2436 N N . LEU A 1 314 ? 12.154 9.566 -27.403 1.00 93.56 314 LEU A N 1
ATOM 2437 C CA . LEU A 1 314 ? 11.151 10.619 -27.566 1.00 93.56 314 LEU A CA 1
ATOM 2438 C C . LEU A 1 314 ? 9.959 10.164 -28.419 1.00 93.56 314 LEU A C 1
ATOM 2440 O O . LEU A 1 314 ? 8.812 10.398 -28.044 1.00 93.56 314 LEU A O 1
ATOM 2444 N N . ALA A 1 315 ? 10.210 9.471 -29.531 1.00 93.62 315 ALA A N 1
ATOM 2445 C CA . ALA A 1 315 ? 9.160 8.909 -30.375 1.00 93.62 315 ALA A CA 1
ATOM 2446 C C . ALA A 1 315 ? 8.302 7.889 -29.613 1.00 93.62 315 ALA A C 1
ATOM 2448 O O . ALA A 1 315 ? 7.080 7.887 -29.752 1.00 93.62 315 ALA A O 1
ATOM 2449 N N . THR A 1 316 ? 8.926 7.061 -28.772 1.00 91.69 316 THR A N 1
ATOM 2450 C CA . THR A 1 316 ? 8.222 6.068 -27.952 1.00 91.69 316 THR A CA 1
ATOM 2451 C C . THR A 1 316 ? 7.367 6.742 -26.874 1.00 91.69 316 THR A C 1
ATOM 2453 O O . THR A 1 316 ? 6.225 6.334 -26.674 1.00 91.69 316 THR A O 1
ATOM 2456 N N . THR A 1 317 ? 7.855 7.816 -26.240 1.00 89.75 317 THR A N 1
ATOM 2457 C CA . THR A 1 317 ? 7.057 8.628 -25.300 1.00 89.75 317 THR A CA 1
ATOM 2458 C C . THR A 1 317 ? 5.829 9.220 -25.978 1.00 89.75 317 THR A C 1
ATOM 2460 O O . THR A 1 317 ? 4.712 9.006 -25.514 1.00 89.75 317 THR A O 1
ATOM 2463 N N . LEU A 1 318 ? 6.025 9.917 -27.104 1.00 90.75 318 LEU A N 1
ATOM 2464 C CA . LEU A 1 318 ? 4.935 10.560 -27.843 1.00 90.75 318 LEU A CA 1
ATOM 2465 C C . LEU A 1 318 ? 3.899 9.542 -28.322 1.00 90.75 318 LEU A C 1
ATOM 2467 O O . LEU A 1 318 ? 2.700 9.807 -28.282 1.00 90.75 318 LEU A O 1
ATOM 2471 N N . PHE A 1 319 ? 4.353 8.363 -28.750 1.00 89.62 319 PHE A N 1
ATOM 2472 C CA . PHE A 1 319 ? 3.465 7.265 -29.105 1.00 89.62 319 PHE A CA 1
ATOM 2473 C C . PHE A 1 319 ? 2.623 6.798 -27.908 1.00 89.62 319 PHE A C 1
ATOM 2475 O O . PHE A 1 319 ? 1.425 6.569 -28.060 1.00 89.62 319 PHE A O 1
ATOM 2482 N N . GLY A 1 320 ? 3.219 6.689 -26.717 1.00 85.88 320 GLY A N 1
ATOM 2483 C CA . GLY A 1 320 ? 2.494 6.322 -25.500 1.00 85.88 320 GLY A CA 1
ATOM 2484 C C . GLY A 1 320 ? 1.444 7.340 -25.081 1.00 85.88 320 GLY A C 1
ATOM 2485 O O . GLY A 1 320 ? 0.323 6.950 -24.755 1.00 85.88 320 GLY A O 1
ATOM 2486 N N . ASP A 1 321 ? 1.785 8.625 -25.138 1.00 84.75 321 ASP A N 1
ATOM 2487 C CA . ASP A 1 321 ? 0.850 9.710 -24.833 1.00 84.75 321 ASP A CA 1
ATOM 2488 C C . ASP A 1 321 ? -0.299 9.748 -25.850 1.00 84.75 321 ASP A C 1
ATOM 2490 O O . ASP A 1 321 ? -1.467 9.764 -25.467 1.00 84.75 321 ASP A O 1
ATOM 2494 N N . GLY A 1 322 ? 0.002 9.626 -27.146 1.00 85.56 322 GLY A N 1
ATOM 2495 C CA . GLY A 1 322 ? -1.032 9.547 -28.181 1.00 85.56 322 GLY A CA 1
ATOM 2496 C C . GLY A 1 322 ? -1.955 8.333 -28.017 1.00 85.56 322 GLY A C 1
ATOM 2497 O O . GLY A 1 322 ? -3.1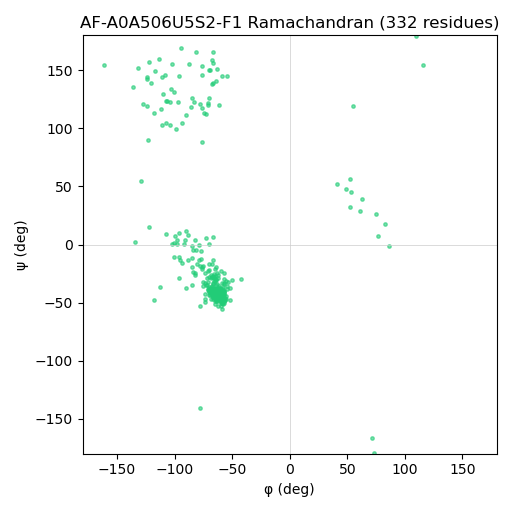68 8.434 -28.208 1.00 85.56 322 GLY A O 1
ATOM 2498 N N . LEU A 1 323 ? -1.408 7.180 -27.619 1.00 83.50 323 LEU A N 1
ATOM 2499 C CA . LEU A 1 323 ? -2.194 5.973 -27.363 1.00 83.50 323 LEU A CA 1
ATOM 2500 C C . LEU A 1 323 ? -3.089 6.123 -26.125 1.00 83.50 323 LEU A C 1
ATOM 2502 O O . LEU A 1 323 ? -4.230 5.660 -26.133 1.00 83.50 323 LEU A O 1
ATOM 2506 N N . ARG A 1 324 ? -2.597 6.791 -25.078 1.00 79.06 324 ARG A N 1
ATOM 2507 C CA . ARG A 1 324 ? -3.388 7.143 -23.895 1.00 79.06 324 ARG A CA 1
ATOM 2508 C C . ARG A 1 324 ? -4.577 8.013 -24.274 1.00 79.06 324 ARG A C 1
ATOM 2510 O O . ARG A 1 324 ? -5.695 7.680 -23.890 1.00 79.06 324 ARG A O 1
ATOM 2517 N N . ASP A 1 325 ? -4.336 9.079 -25.029 1.00 80.81 325 ASP A N 1
ATOM 2518 C CA . ASP A 1 325 ? -5.366 10.044 -25.411 1.00 80.81 325 ASP A CA 1
ATOM 2519 C C . ASP A 1 325 ? -6.438 9.396 -26.297 1.00 80.81 325 ASP A C 1
ATOM 2521 O O . ASP A 1 325 ? -7.632 9.610 -26.093 1.00 80.81 325 ASP A O 1
ATOM 2525 N N . ALA A 1 326 ? -6.039 8.519 -27.223 1.00 80.75 326 ALA A N 1
ATOM 2526 C CA . ALA A 1 326 ? -6.973 7.765 -28.064 1.00 80.75 326 ALA A CA 1
ATOM 2527 C C . ALA A 1 326 ? -7.873 6.799 -27.267 1.00 80.75 326 ALA A C 1
ATOM 2529 O O . ALA A 1 326 ? -8.997 6.485 -27.682 1.00 80.75 326 ALA A O 1
ATOM 2530 N N . LEU A 1 327 ? -7.372 6.298 -26.136 1.00 74.56 327 LEU A N 1
ATOM 2531 C CA . LEU A 1 327 ? -8.066 5.345 -25.275 1.00 74.56 327 LEU A CA 1
ATOM 2532 C C . LEU A 1 327 ? -8.802 6.005 -24.111 1.00 74.56 327 LEU A C 1
ATOM 2534 O O . LEU A 1 327 ? -9.588 5.322 -23.456 1.00 74.56 327 LEU A O 1
ATOM 2538 N N . ASP A 1 328 ? -8.589 7.295 -23.843 1.00 67.81 328 ASP A N 1
ATOM 2539 C CA . ASP A 1 328 ? -9.313 8.015 -22.802 1.00 67.81 328 ASP A CA 1
ATOM 2540 C C . ASP A 1 328 ? -10.767 8.276 -23.252 1.00 67.81 328 ASP A C 1
ATOM 2542 O O . ASP A 1 328 ? -11.022 9.052 -24.180 1.00 67.81 328 ASP A O 1
ATOM 2546 N N . PRO A 1 329 ? -11.767 7.638 -22.616 1.00 61.16 329 PRO A N 1
ATOM 2547 C CA . PRO A 1 329 ? -13.163 7.810 -22.997 1.00 61.16 329 PRO A CA 1
ATOM 2548 C C . PRO A 1 329 ? -13.691 9.224 -22.714 1.00 61.16 329 PRO A C 1
ATOM 2550 O O . PRO A 1 329 ? -14.722 9.593 -23.273 1.00 61.16 329 PRO A O 1
ATOM 2553 N N . THR A 1 330 ? -13.009 10.025 -21.887 1.00 58.50 330 THR A N 1
ATOM 2554 C CA . THR A 1 330 ? -13.412 11.410 -21.588 1.00 58.50 330 THR A CA 1
ATOM 2555 C C . THR A 1 330 ? -13.083 12.391 -22.715 1.00 58.50 330 THR A C 1
ATOM 2557 O O . THR A 1 330 ? -13.728 13.434 -22.821 1.00 58.50 330 THR A O 1
ATOM 2560 N N . LEU A 1 331 ? -12.143 12.039 -23.600 1.00 55.38 331 LEU A N 1
ATOM 2561 C CA . LEU A 1 331 ? -11.739 12.858 -24.748 1.00 55.38 331 LEU A CA 1
ATOM 2562 C C . LEU A 1 331 ? -12.579 12.598 -26.007 1.00 55.38 331 LEU A C 1
ATOM 2564 O O . LEU A 1 331 ? -12.575 13.414 -26.921 1.00 55.38 331 LEU A O 1
ATOM 2568 N N . LYS A 1 332 ? -13.371 11.518 -26.048 1.00 53.22 332 LYS A N 1
ATOM 2569 C CA . LYS A 1 332 ? -14.232 11.168 -27.199 1.00 53.22 332 LYS A CA 1
ATOM 2570 C C . LYS A 1 332 ? -15.443 12.092 -27.416 1.00 53.22 332 LYS A C 1
ATOM 2572 O O . LYS A 1 332 ? -16.226 11.842 -28.328 1.00 53.22 332 LYS A O 1
ATOM 2577 N N . GLY A 1 333 ? -15.622 13.119 -26.585 1.00 49.69 333 GLY A N 1
ATOM 2578 C CA . GLY A 1 333 ? -16.781 14.018 -26.611 1.00 49.69 333 GLY A CA 1
ATOM 2579 C C . GLY A 1 333 ? -16.464 15.504 -26.795 1.00 49.69 333 GLY A C 1
ATOM 2580 O O . GLY A 1 333 ? -17.337 16.318 -26.497 1.00 49.69 333 GLY A O 1
ATOM 2581 N N . ARG A 1 334 ? -15.250 15.874 -27.221 1.00 40.47 334 ARG A N 1
ATOM 2582 C CA . ARG A 1 334 ? -14.873 17.267 -27.507 1.00 40.47 334 ARG A CA 1
ATOM 2583 C C . ARG A 1 334 ? -14.512 17.489 -28.963 1.00 40.47 334 ARG A C 1
ATOM 2585 O O . ARG A 1 334 ? -13.830 16.610 -29.530 1.00 40.47 334 ARG A O 1
#

pLDDT: mean 79.52, std 12.35, range [40.47, 95.88]